Protein AF-A0A2I0IJM8-F1 (afdb_monomer_lite)

Radius of gyration: 55.26 Å; chains: 1; bounding box: 110×63×187 Å

Sequence (352 aa):
MAESFSEFPSQLGPILDPLASAGSDRTRTADSPPVDGELSRPIRLEAASGADKYVISAEEQEQALRQLEEELDDATTSVERLNAALKEKDERKAHVLNELNRLREKIRDAGADSVVEKLMLLLRSVKALERQEFALKSNFDAKHAELEAEICELEAKASNDYDDKSLHDGLDHSIGTASENLHLAKKELAARLRAVLSLKRQLDDVPTPSELTQYKCRLAELNTNIGEKDRQTRKFYSTYNALLEIKELMLKEISLLNSINSQFQDAIASTAGQMKLIDSMEGILKGIKQKLEKMQVGLQADQKICDTLRERYVAAVADQRHSFTMSKALQEQRARNERLRSEVLSQSNDET

InterPro domains:
  IPR019159 CCDC93, coiled-coil domain [PF09762] (59-342)
  IPR039116 Coiled-coil domain-containing protein 93 [PTHR16441] (58-347)

Secondary structure (DSSP, 8-state):
-----------------------------------------------TTSHHHHHHHHHHHHHHHHHHHHHHHHHHHHHHHHHHHHHHHHHHHHHHHHHHHHHHHHHHHTT-HHHHHHHHHHHHHHHHHHHHHHHHHHHHHHHHHHHHHHHHHHHHHHTS---HHHHHHHHHHHHHHHHHHHHHHHHHHHHHHHHHHHHHHHHHTSPPHHHHHHHHHHHHHHHHHHHHHHHHHHHHHHHHHHHHHHHHHHHHHHHHHHHHHHHHHHHHTSHHHHHHHHHHHHHHHHHHHHHHHHHHHHHHHHHHHHHHHHHHHHHHHHHHHHHHHHHHHHHHHHHHHHHHHHHHHHHHHH--

Organism: Punica granatum (NCBI:txid22663)

Structure (mmCIF, N/CA/C/O backbone):
data_AF-A0A2I0IJM8-F1
#
_entry.id   AF-A0A2I0IJM8-F1
#
loop_
_atom_site.group_PDB
_atom_site.id
_atom_site.type_symbol
_atom_site.label_atom_id
_atom_site.label_alt_id
_atom_site.label_comp_id
_atom_site.label_asy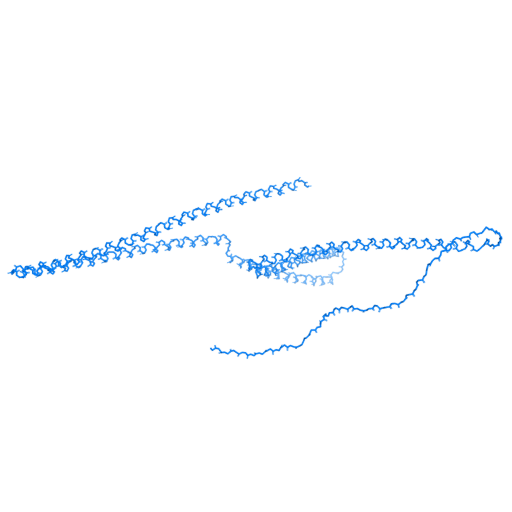m_id
_atom_site.label_entity_id
_atom_site.label_seq_id
_atom_site.pdbx_PDB_ins_code
_atom_site.Cartn_x
_atom_site.Cartn_y
_atom_site.Cartn_z
_atom_site.occupancy
_atom_site.B_iso_or_equiv
_atom_site.auth_seq_id
_atom_site.auth_comp_id
_atom_site.auth_asym_id
_atom_site.auth_atom_id
_atom_site.pdbx_PDB_model_num
ATOM 1 N N . MET A 1 1 ? -33.219 32.144 -15.924 1.00 40.75 1 MET A N 1
ATOM 2 C CA . MET A 1 1 ? -32.210 33.150 -16.312 1.00 40.75 1 MET A CA 1
ATOM 3 C C . MET A 1 1 ? -31.326 32.441 -17.333 1.00 40.75 1 MET A C 1
ATOM 5 O O . MET A 1 1 ? -30.555 31.595 -16.912 1.00 40.75 1 MET A O 1
ATOM 9 N N . ALA A 1 2 ? -31.643 32.420 -18.638 1.00 36.44 2 ALA A N 1
ATOM 10 C CA . ALA A 1 2 ? -31.660 33.547 -19.599 1.00 36.44 2 ALA A CA 1
ATOM 11 C C . ALA A 1 2 ? -30.315 34.293 -19.517 1.00 36.44 2 ALA A C 1
ATOM 13 O O . ALA A 1 2 ? -29.996 34.748 -18.426 1.00 36.44 2 ALA A O 1
ATOM 14 N N . GLU A 1 3 ? -29.437 34.308 -20.527 1.00 37.59 3 GLU A N 1
ATOM 15 C CA . GLU A 1 3 ? -29.586 34.736 -21.940 1.00 37.59 3 GLU A CA 1
ATOM 16 C C . GLU A 1 3 ? -28.712 33.842 -22.882 1.00 37.59 3 GLU A C 1
ATOM 18 O O . GLU A 1 3 ? -27.649 33.409 -22.449 1.00 37.59 3 GLU A O 1
ATOM 23 N N . SER A 1 4 ? -29.089 33.316 -24.067 1.00 39.25 4 SER A N 1
ATOM 24 C CA . SER A 1 4 ? -29.541 33.857 -25.384 1.00 39.25 4 SER A CA 1
ATOM 25 C C . SER A 1 4 ? -28.482 34.700 -26.129 1.00 39.25 4 SER A C 1
ATOM 27 O O . SER A 1 4 ? -28.154 35.780 -25.670 1.00 39.25 4 SER A O 1
ATOM 29 N N . PHE A 1 5 ? -27.792 34.163 -27.154 1.00 38.81 5 PHE A N 1
ATOM 30 C CA . PHE A 1 5 ? -28.130 34.049 -28.603 1.00 38.81 5 PHE A CA 1
ATOM 31 C C . PHE A 1 5 ? -27.550 35.196 -29.464 1.00 38.81 5 PHE A C 1
ATOM 33 O O . PHE A 1 5 ? -28.035 36.313 -29.360 1.00 38.81 5 PHE A O 1
ATOM 40 N N . SER A 1 6 ? -26.605 34.869 -30.359 1.00 34.09 6 SER A N 1
ATOM 41 C CA . SER A 1 6 ? -26.380 35.364 -31.746 1.00 34.09 6 SER A CA 1
ATOM 42 C C . SER A 1 6 ? -24.924 35.009 -32.137 1.00 34.09 6 SER A C 1
ATOM 44 O O . SER A 1 6 ? -24.063 34.951 -31.270 1.00 34.09 6 SER A O 1
ATOM 46 N N . GLU A 1 7 ? -24.521 34.665 -33.359 1.00 34.31 7 GLU A N 1
ATOM 47 C CA . GLU A 1 7 ? -25.120 34.821 -34.678 1.00 34.31 7 GLU A CA 1
ATOM 48 C C . GLU A 1 7 ? -24.420 33.845 -35.652 1.00 34.31 7 GLU A C 1
ATOM 50 O O . GLU A 1 7 ? -23.203 33.655 -35.604 1.00 34.31 7 GLU A O 1
ATOM 55 N N . PHE A 1 8 ? -25.206 33.206 -36.519 1.00 38.69 8 PHE A N 1
ATOM 56 C CA . PHE A 1 8 ? -24.743 32.474 -37.702 1.00 38.69 8 PHE A CA 1
ATOM 57 C C . PHE A 1 8 ? -24.191 33.450 -38.759 1.00 38.69 8 PHE A C 1
ATOM 59 O O . PHE A 1 8 ? -24.564 34.622 -38.775 1.00 38.69 8 PHE A O 1
ATOM 66 N N . PRO A 1 9 ? -23.444 32.934 -39.749 1.00 44.50 9 PRO A N 1
ATOM 67 C CA . PRO A 1 9 ? -24.076 32.914 -41.065 1.00 44.50 9 PRO A CA 1
ATOM 68 C C . PRO A 1 9 ? -23.974 31.550 -41.757 1.00 44.50 9 PRO A C 1
ATOM 70 O O . PRO A 1 9 ? -22.920 30.925 -41.851 1.00 44.50 9 PRO A O 1
ATOM 73 N N . SER A 1 10 ? -25.126 31.115 -42.261 1.00 41.28 10 SER A N 1
ATOM 74 C CA . SER A 1 10 ? -25.291 30.116 -43.316 1.00 41.28 10 SER A CA 1
ATOM 75 C C . SER A 1 10 ? -25.466 30.825 -44.668 1.00 41.28 10 SER A C 1
ATOM 77 O O . SER A 1 10 ? -25.814 32.004 -44.683 1.00 41.28 10 SER A O 1
ATOM 79 N N . GLN A 1 11 ? -25.374 30.044 -45.757 1.00 39.72 11 GLN A N 1
ATOM 80 C CA . GLN A 1 11 ? -25.651 30.350 -47.181 1.00 39.72 11 GLN A CA 1
ATOM 81 C C . GLN A 1 11 ? -24.403 30.741 -47.996 1.00 39.72 11 GLN A C 1
ATOM 83 O O . GLN A 1 11 ? -23.637 31.591 -47.569 1.00 39.72 11 GLN A O 1
ATOM 88 N N . LEU A 1 12 ? -24.090 30.177 -49.168 1.00 37.47 12 LEU A N 1
ATOM 89 C CA . LEU A 1 12 ? -24.774 29.306 -50.144 1.00 37.47 12 LEU A CA 1
ATOM 90 C C . LEU A 1 12 ? -23.802 28.159 -50.515 1.00 37.47 12 LEU A C 1
ATOM 92 O O . LEU A 1 12 ? -22.599 28.364 -50.456 1.00 37.47 12 LEU A O 1
ATOM 96 N N . GLY A 1 13 ? -24.156 26.936 -50.901 1.00 38.78 13 GLY A N 1
ATOM 97 C CA . GLY A 1 13 ? -25.280 26.409 -51.672 1.00 38.78 13 GLY A CA 1
ATOM 98 C C . GLY A 1 13 ? -24.698 25.366 -52.664 1.00 38.78 13 GLY A C 1
ATOM 99 O O . GLY A 1 13 ? -23.512 25.448 -52.980 1.00 38.78 13 GLY A O 1
ATOM 100 N N . PRO A 1 14 ? -25.464 24.355 -53.101 1.00 53.41 14 PRO A N 1
ATOM 101 C CA . PRO A 1 14 ? -24.952 23.063 -53.568 1.00 53.41 14 PRO A CA 1
ATOM 102 C C . PRO A 1 14 ? -24.892 22.954 -55.100 1.00 53.41 14 PRO A C 1
ATOM 104 O O . PRO A 1 14 ? -25.611 23.668 -55.796 1.00 53.41 14 PRO A O 1
ATOM 107 N N . ILE A 1 15 ? -24.116 22.004 -55.633 1.00 35.22 15 ILE A N 1
ATOM 108 C CA . ILE A 1 15 ? -24.324 21.520 -57.006 1.00 35.22 15 ILE A CA 1
ATOM 109 C C . ILE A 1 15 ? -24.811 20.075 -56.926 1.00 35.22 15 ILE A C 1
ATOM 111 O O . ILE A 1 15 ? -24.101 19.170 -56.496 1.00 35.22 15 ILE A O 1
ATOM 115 N N . LEU A 1 16 ? -26.090 19.955 -57.267 1.00 34.62 16 LEU A N 1
ATOM 116 C CA . LEU A 1 16 ? -26.909 18.765 -57.419 1.00 34.62 16 LEU A CA 1
ATOM 117 C C . LEU A 1 16 ? -26.411 17.855 -58.559 1.00 34.62 16 LEU A C 1
ATOM 119 O O . LEU A 1 16 ? -26.182 18.336 -59.666 1.00 34.62 16 LEU A O 1
ATOM 123 N N . ASP A 1 17 ? -26.413 16.544 -58.313 1.00 43.91 17 ASP A N 1
ATOM 124 C CA . ASP A 1 17 ? -26.949 15.542 -59.256 1.00 43.91 17 ASP A CA 1
ATOM 125 C C . ASP A 1 17 ? -28.468 15.789 -59.416 1.00 43.91 17 ASP A C 1
ATOM 127 O O . ASP A 1 17 ? -29.087 16.153 -58.404 1.00 43.91 17 ASP A O 1
ATOM 131 N N . PRO A 1 18 ? -29.135 15.569 -60.582 1.00 51.72 18 PRO A N 1
ATOM 132 C CA . PRO A 1 18 ? -29.484 14.186 -60.967 1.00 51.72 18 PRO A CA 1
ATOM 133 C C . PRO A 1 18 ? -29.860 13.883 -62.453 1.00 51.72 18 PRO A C 1
ATOM 135 O O . PRO A 1 18 ? -30.275 14.749 -63.210 1.00 51.72 18 PRO A O 1
ATOM 138 N N . LEU A 1 19 ? -29.808 12.580 -62.784 1.00 37.00 19 LEU A N 1
ATOM 139 C CA . LEU A 1 19 ? -30.733 11.742 -63.595 1.00 37.00 19 LEU A CA 1
ATOM 140 C C . LEU A 1 19 ? -31.289 12.154 -64.987 1.00 37.00 19 LEU A C 1
ATOM 142 O O . LEU A 1 19 ? -31.743 13.264 -65.221 1.00 37.00 19 LEU A O 1
ATOM 146 N N . ALA A 1 20 ? -31.498 11.081 -65.775 1.00 30.59 20 ALA A N 1
ATOM 147 C CA . ALA A 1 20 ? -32.457 10.873 -66.882 1.00 30.59 20 ALA A CA 1
ATOM 148 C C . ALA A 1 20 ? -32.017 11.360 -68.282 1.00 30.59 20 ALA A C 1
ATOM 150 O O . ALA A 1 20 ? -31.694 12.518 -68.487 1.00 30.59 20 ALA A O 1
ATOM 151 N N . SER A 1 21 ? -31.825 10.471 -69.267 1.00 41.16 21 SER A N 1
ATOM 152 C CA . SER A 1 21 ? -32.821 9.669 -70.016 1.00 41.16 21 SER A CA 1
ATOM 153 C C . SER A 1 21 ? -33.730 10.502 -70.929 1.00 41.16 21 SER A C 1
ATOM 155 O O . SER A 1 21 ? -34.605 11.203 -70.433 1.00 41.16 21 SER A O 1
ATOM 157 N N . ALA A 1 22 ? -33.515 10.362 -72.247 1.00 34.94 22 ALA A N 1
ATOM 158 C CA . ALA A 1 22 ? -34.410 10.562 -73.410 1.00 34.94 22 ALA A CA 1
ATOM 159 C C . ALA A 1 22 ? -33.524 10.963 -74.610 1.00 34.94 22 ALA A C 1
ATOM 161 O O . ALA A 1 22 ? -32.605 11.750 -74.438 1.00 34.94 22 ALA A O 1
ATOM 162 N N . GLY A 1 23 ? -33.672 10.513 -75.854 1.00 32.97 23 GLY A N 1
ATOM 163 C CA . GLY A 1 23 ? -34.622 9.666 -76.574 1.00 32.97 23 GLY A CA 1
ATOM 164 C C . GLY A 1 23 ? -34.067 9.546 -78.013 1.00 32.97 23 GLY A C 1
ATOM 165 O O . GLY A 1 23 ? -33.344 10.427 -78.466 1.00 32.97 23 GLY A O 1
ATOM 166 N N . SER A 1 24 ? -34.147 8.374 -78.647 1.00 36.03 24 SER A N 1
ATOM 167 C CA . SER A 1 24 ? -35.068 8.080 -79.766 1.00 36.03 24 SER A CA 1
ATOM 168 C C . SER A 1 24 ? -35.050 9.111 -80.907 1.00 36.03 24 SER A C 1
ATOM 170 O O . SER A 1 24 ? -35.507 10.228 -80.711 1.00 36.03 24 SER A O 1
ATOM 172 N N . ASP A 1 25 ? -34.642 8.732 -82.125 1.00 31.03 25 ASP A N 1
ATOM 173 C CA . ASP A 1 25 ? -35.579 8.220 -83.144 1.00 31.03 25 ASP A CA 1
ATOM 174 C C . ASP A 1 25 ? -34.909 7.959 -84.516 1.00 31.03 25 ASP A C 1
ATOM 176 O O . ASP A 1 25 ? -34.268 8.831 -85.086 1.00 31.03 25 ASP A O 1
ATOM 180 N N . ARG A 1 26 ? -35.173 6.746 -85.036 1.00 37.91 26 ARG A N 1
ATOM 181 C CA . ARG A 1 26 ? -35.630 6.380 -86.402 1.00 37.91 26 ARG A CA 1
ATOM 182 C C . ARG A 1 26 ? -34.814 6.859 -87.622 1.00 37.91 26 ARG A C 1
ATOM 184 O O . ARG A 1 26 ? -34.626 8.037 -87.865 1.00 37.91 26 ARG A O 1
ATOM 191 N N . THR A 1 27 ? -34.476 5.982 -88.568 1.00 34.16 27 THR A N 1
ATOM 192 C CA . THR A 1 27 ? -35.412 5.314 -89.507 1.00 34.16 27 THR A CA 1
ATOM 193 C C . THR A 1 27 ? -34.648 4.213 -90.286 1.00 34.16 27 THR A C 1
ATOM 195 O O . THR A 1 27 ? -33.498 4.420 -90.642 1.00 34.16 27 THR A O 1
ATOM 198 N N . ARG A 1 28 ? -35.140 2.961 -90.368 1.00 33.75 28 ARG A N 1
ATOM 199 C CA . ARG A 1 28 ? -36.061 2.381 -91.390 1.00 33.75 28 ARG A CA 1
ATOM 200 C C . ARG A 1 28 ? -35.350 2.147 -92.744 1.00 33.75 28 ARG A C 1
ATOM 202 O O . ARG A 1 28 ? -35.023 3.104 -93.424 1.00 33.75 28 ARG A O 1
ATOM 209 N N . THR A 1 29 ? -35.055 0.919 -93.179 1.00 31.61 29 THR A N 1
ATOM 210 C CA . THR A 1 29 ? -35.924 -0.032 -93.929 1.00 31.61 29 THR A CA 1
ATOM 211 C C . THR A 1 29 ? -35.036 -1.260 -94.259 1.00 31.61 29 THR A C 1
ATOM 213 O O . THR A 1 29 ? -33.872 -1.072 -94.583 1.00 31.61 29 THR A O 1
ATOM 216 N N . ALA A 1 30 ? -35.366 -2.507 -93.903 1.00 35.31 30 ALA A N 1
ATOM 217 C CA . ALA A 1 30 ? -36.280 -3.451 -94.566 1.00 35.31 30 ALA A CA 1
ATOM 218 C C . ALA A 1 30 ? -35.978 -3.680 -96.061 1.00 35.31 30 ALA A C 1
ATOM 220 O O . ALA A 1 30 ? -36.364 -2.843 -96.865 1.00 35.31 30 ALA A O 1
ATOM 221 N N . ASP A 1 31 ? -35.359 -4.817 -96.414 1.00 29.00 31 ASP A N 1
ATOM 222 C CA . ASP A 1 31 ? -36.034 -5.832 -97.241 1.00 29.00 31 ASP A CA 1
ATOM 223 C C . ASP A 1 31 ? -35.293 -7.188 -97.269 1.00 29.00 31 ASP A C 1
ATOM 225 O O . ASP A 1 31 ? -34.079 -7.284 -97.106 1.00 29.00 31 ASP A O 1
ATOM 229 N N . SER A 1 32 ? -36.060 -8.255 -97.453 1.00 35.84 32 SER A N 1
ATOM 230 C CA . SER A 1 32 ? -35.672 -9.653 -97.725 1.00 35.84 32 SER A CA 1
ATOM 231 C C . SER A 1 32 ? -36.747 -10.217 -98.671 1.00 35.84 32 SER A C 1
ATOM 233 O O . SER A 1 32 ? -37.846 -9.667 -98.668 1.00 35.84 32 SER A O 1
ATOM 235 N N . PRO A 1 33 ? -36.642 -11.430 -99.251 1.00 59.16 33 PRO A N 1
ATOM 236 C CA . PRO A 1 33 ? -35.610 -12.145 -100.028 1.00 59.16 33 PRO A CA 1
ATOM 237 C C . PRO A 1 33 ? -36.264 -12.503 -101.418 1.00 59.16 33 PRO A C 1
ATOM 239 O O . PRO A 1 33 ? -36.960 -11.620 -101.914 1.00 59.16 33 PRO A O 1
ATOM 242 N N . PRO A 1 34 ? -36.262 -13.710 -102.059 1.00 57.97 34 PRO A N 1
ATOM 243 C CA . PRO A 1 34 ? -35.372 -14.893 -102.132 1.00 57.97 34 PRO A CA 1
ATOM 244 C C . PRO A 1 34 ? -35.171 -15.449 -103.599 1.00 57.97 34 PRO A C 1
ATOM 246 O O . PRO A 1 34 ? -35.660 -14.876 -104.566 1.00 57.97 34 PRO A O 1
ATOM 249 N N . VAL A 1 35 ? -34.563 -16.649 -103.706 1.00 35.03 35 VAL A N 1
ATOM 250 C CA . VAL A 1 35 ? -34.755 -17.741 -104.716 1.00 35.03 35 VAL A CA 1
ATOM 251 C C . VAL A 1 35 ? -33.842 -17.845 -105.960 1.00 35.03 35 VAL A C 1
ATOM 253 O O . VAL A 1 35 ? -33.840 -16.999 -106.844 1.00 35.03 35 VAL A O 1
ATOM 256 N N . ASP A 1 36 ? -33.136 -18.988 -105.977 1.00 32.91 36 ASP A N 1
ATOM 257 C CA . ASP A 1 36 ? -32.703 -19.922 -107.038 1.00 32.91 36 ASP A CA 1
ATOM 258 C C . ASP A 1 36 ? -32.825 -19.579 -108.534 1.00 32.91 36 ASP A C 1
ATOM 260 O O . ASP A 1 36 ? -33.844 -19.093 -109.017 1.00 32.91 36 ASP A O 1
ATOM 264 N N . GLY A 1 37 ? -31.842 -20.075 -109.300 1.00 33.28 37 GLY A N 1
ATOM 265 C CA . GLY A 1 37 ? -32.044 -20.448 -110.703 1.00 33.28 37 GLY A CA 1
ATOM 266 C C . GLY A 1 37 ? -30.801 -20.339 -111.584 1.00 33.28 37 GLY A C 1
ATOM 267 O O . GLY A 1 37 ? -30.484 -19.264 -112.068 1.00 33.28 37 GLY A O 1
ATOM 268 N N . GLU A 1 38 ? -30.127 -21.476 -111.768 1.00 34.19 38 GLU A N 1
ATOM 269 C CA . GLU A 1 38 ? -29.368 -21.938 -112.946 1.00 34.19 38 GLU A CA 1
ATOM 270 C C . GLU A 1 38 ? -28.945 -20.932 -114.043 1.00 34.19 38 GLU A C 1
ATOM 272 O O . GLU A 1 38 ? -29.771 -20.260 -114.649 1.00 34.19 38 GLU A O 1
ATOM 277 N N . LEU A 1 39 ? -27.672 -20.998 -114.465 1.00 35.25 39 LEU A N 1
ATOM 278 C CA . LEU A 1 39 ? -27.295 -21.483 -115.807 1.00 35.25 39 LEU A CA 1
ATOM 279 C C . LEU A 1 39 ? -25.766 -21.551 -115.985 1.00 35.25 39 LEU A C 1
ATOM 281 O O . LEU A 1 39 ? -24.991 -20.714 -115.532 1.00 35.25 39 LEU A O 1
ATOM 285 N N . SER A 1 40 ? -25.349 -22.613 -116.665 1.00 35.56 40 SER A N 1
ATOM 286 C CA . SER A 1 40 ? -23.976 -22.977 -117.007 1.00 35.56 40 SER A CA 1
ATOM 287 C C . SER A 1 40 ? -23.365 -22.134 -118.142 1.00 35.56 40 SER A C 1
ATOM 289 O O . SER A 1 40 ? -23.979 -22.033 -119.198 1.00 35.56 40 SER A O 1
ATOM 291 N N . ARG A 1 41 ? -22.065 -21.799 -117.968 1.00 31.12 41 ARG A N 1
ATOM 292 C CA . ARG A 1 41 ? -20.941 -21.836 -118.958 1.00 31.12 41 ARG A CA 1
ATOM 293 C C . ARG A 1 41 ? -20.901 -20.769 -120.091 1.00 31.12 41 ARG A C 1
ATOM 295 O O . ARG A 1 41 ? -21.950 -20.283 -120.483 1.00 31.12 41 ARG A O 1
ATOM 302 N N . PRO A 1 42 ? -19.756 -20.552 -120.798 1.00 48.91 42 PRO A N 1
ATOM 303 C CA . PRO A 1 42 ? -18.319 -20.668 -120.430 1.00 48.91 42 PRO A CA 1
ATOM 304 C C . PRO A 1 42 ? -17.357 -19.597 -121.072 1.00 48.91 42 PRO A C 1
ATOM 306 O O . PRO A 1 42 ? -17.742 -18.939 -122.025 1.00 48.91 42 PRO A O 1
ATOM 309 N N . ILE A 1 43 ? -16.067 -19.560 -120.644 1.00 38.44 43 ILE A N 1
ATOM 310 C CA . ILE A 1 43 ? -14.815 -19.259 -121.431 1.00 38.44 43 ILE A CA 1
ATOM 311 C C . ILE A 1 43 ? -14.671 -17.811 -122.031 1.00 38.44 43 ILE A C 1
ATOM 313 O O . ILE A 1 43 ? -15.562 -17.344 -122.715 1.00 38.44 43 ILE A O 1
ATOM 317 N N . ARG A 1 44 ? -13.589 -17.005 -121.897 1.00 33.47 44 ARG A N 1
ATOM 318 C CA . ARG A 1 44 ? -12.156 -17.215 -122.234 1.00 33.47 44 ARG A CA 1
ATOM 319 C C . ARG A 1 44 ? -11.282 -15.970 -121.900 1.00 33.47 44 ARG A C 1
ATOM 321 O O . ARG A 1 44 ? -11.726 -14.861 -122.157 1.00 33.47 44 ARG A O 1
ATOM 328 N N . LEU A 1 45 ? -10.008 -16.235 -121.572 1.00 43.38 45 LEU A N 1
ATOM 329 C CA . LEU A 1 45 ? -8.762 -15.524 -121.949 1.00 43.38 45 LEU A CA 1
ATOM 330 C C . LEU A 1 45 ? -8.413 -14.108 -121.429 1.00 43.38 45 LEU A C 1
ATOM 332 O O . LEU A 1 45 ? -9.218 -13.191 -121.471 1.00 43.38 45 LEU A O 1
ATOM 336 N N . GLU A 1 46 ? -7.106 -13.981 -121.141 1.00 39.28 46 GLU A N 1
ATOM 337 C CA . GLU A 1 46 ? -6.266 -12.775 -120.986 1.00 39.28 46 GLU A CA 1
ATOM 338 C C . GLU A 1 46 ? -6.219 -12.114 -119.593 1.00 39.28 46 GLU A C 1
ATOM 340 O O . GLU A 1 46 ? -7.039 -11.258 -119.285 1.00 39.28 46 GLU A O 1
ATOM 345 N N . ALA A 1 47 ? -5.216 -12.492 -118.773 1.00 38.19 47 ALA A N 1
ATOM 346 C CA . ALA A 1 47 ? -4.336 -11.580 -118.000 1.00 38.19 47 ALA A CA 1
ATOM 347 C C . ALA A 1 47 ? -3.564 -12.302 -116.864 1.00 38.19 47 ALA A C 1
ATOM 349 O O . ALA A 1 47 ? -3.761 -12.039 -115.679 1.00 38.19 47 ALA A O 1
ATOM 350 N N . ALA A 1 48 ? -2.632 -13.194 -117.206 1.00 45.00 48 ALA A N 1
ATOM 351 C CA . ALA A 1 48 ? -1.638 -13.717 -116.261 1.00 45.00 48 ALA A CA 1
ATOM 352 C C . ALA A 1 48 ? -0.384 -12.817 -116.288 1.00 45.00 48 ALA A C 1
ATOM 354 O O . ALA A 1 48 ? 0.553 -13.099 -117.024 1.00 45.00 48 ALA A O 1
ATOM 355 N N . SER A 1 49 ? -0.404 -11.680 -115.578 1.00 49.81 49 SER A N 1
ATOM 356 C CA . SER A 1 49 ? 0.798 -10.844 -115.319 1.00 49.81 49 SER A CA 1
ATOM 357 C C . SER A 1 49 ? 0.581 -9.724 -114.281 1.00 49.81 49 SER A C 1
ATOM 359 O O . SER A 1 49 ? 1.552 -9.104 -113.851 1.00 49.81 49 SER A O 1
ATOM 361 N N . GLY A 1 50 ? -0.662 -9.427 -113.880 1.00 47.97 50 GLY A N 1
ATOM 362 C CA . GLY A 1 50 ? -0.960 -8.434 -112.837 1.00 47.97 50 GLY A CA 1
ATOM 363 C C . GLY A 1 50 ? -1.111 -9.022 -111.430 1.00 47.97 50 GLY A C 1
ATOM 364 O O . GLY A 1 50 ? -0.833 -8.329 -110.463 1.00 47.97 50 GLY A O 1
ATOM 365 N N . ALA A 1 51 ? -1.508 -10.292 -111.303 1.00 48.41 51 ALA A N 1
ATOM 366 C CA . ALA A 1 51 ? -1.842 -10.911 -110.018 1.00 48.41 51 ALA A CA 1
ATOM 367 C C . ALA A 1 51 ? -0.624 -11.104 -109.092 1.00 48.41 51 ALA A C 1
ATOM 369 O O . ALA A 1 51 ? -0.725 -10.811 -107.906 1.00 48.41 51 ALA A O 1
ATOM 370 N N . ASP A 1 52 ? 0.546 -11.473 -109.623 1.00 49.09 52 ASP A N 1
ATOM 371 C CA . ASP A 1 52 ? 1.726 -11.788 -108.796 1.00 49.09 52 ASP A CA 1
ATOM 372 C C . ASP A 1 52 ? 2.311 -10.572 -108.051 1.00 49.09 52 ASP A C 1
ATOM 374 O O . ASP A 1 52 ? 2.838 -10.717 -106.953 1.00 49.09 52 ASP A O 1
ATOM 378 N N . LYS A 1 53 ? 2.176 -9.346 -108.581 1.00 53.62 53 LYS A N 1
ATOM 379 C CA . LYS A 1 53 ? 2.641 -8.124 -107.886 1.00 53.62 53 LYS A CA 1
ATOM 380 C C . LYS A 1 53 ? 1.737 -7.710 -106.722 1.00 53.62 53 LYS A C 1
ATOM 382 O O . LYS A 1 53 ? 2.235 -7.190 -105.728 1.00 53.62 53 LYS A O 1
ATOM 387 N N . TYR A 1 54 ? 0.427 -7.920 -106.848 1.00 54.78 54 TYR A N 1
ATOM 388 C CA . TYR A 1 54 ? -0.524 -7.632 -105.771 1.00 54.78 54 TYR A CA 1
ATOM 389 C C . TYR A 1 54 ? -0.511 -8.722 -104.695 1.00 54.78 54 TYR A C 1
ATOM 391 O O . TYR A 1 54 ? -0.740 -8.405 -103.536 1.00 54.78 54 TYR A O 1
ATOM 399 N N . VAL A 1 55 ? -0.190 -9.970 -105.055 1.00 57.38 55 VAL A N 1
ATOM 400 C CA . VAL A 1 55 ? -0.047 -11.077 -104.097 1.00 57.38 55 VAL A CA 1
ATOM 401 C C . VAL A 1 55 ? 1.205 -10.904 -103.232 1.00 57.38 55 VAL A C 1
ATOM 403 O O . VAL A 1 55 ? 1.082 -10.956 -102.017 1.00 57.38 55 VAL A O 1
ATOM 406 N N . ILE A 1 56 ? 2.369 -10.572 -103.808 1.00 61.81 56 ILE A N 1
ATOM 407 C CA . ILE A 1 56 ? 3.599 -10.340 -103.020 1.00 61.81 56 ILE A CA 1
ATOM 408 C C . ILE A 1 56 ? 3.447 -9.122 -102.088 1.00 61.81 56 ILE A C 1
ATOM 410 O O . ILE A 1 56 ? 3.806 -9.187 -100.918 1.00 61.81 56 ILE A O 1
ATOM 414 N N . SER A 1 57 ? 2.839 -8.028 -102.566 1.00 63.69 57 SER A N 1
ATOM 415 C CA . SER A 1 57 ? 2.558 -6.854 -101.724 1.00 63.69 57 SER A CA 1
ATOM 416 C C . SER A 1 57 ? 1.531 -7.137 -100.621 1.00 63.69 57 SER A C 1
ATOM 418 O O . SER A 1 57 ? 1.569 -6.472 -99.588 1.00 63.69 57 SER A O 1
ATOM 420 N N . ALA A 1 58 ? 0.602 -8.072 -100.836 1.00 64.44 58 ALA A N 1
ATOM 421 C CA . ALA A 1 58 ? -0.365 -8.489 -99.826 1.00 64.44 58 ALA A CA 1
ATOM 422 C C . ALA A 1 58 ? 0.268 -9.440 -98.798 1.00 64.44 58 ALA A C 1
ATOM 424 O O . ALA A 1 58 ? 0.005 -9.293 -97.611 1.00 64.44 58 ALA A O 1
ATOM 425 N N . GLU A 1 59 ? 1.147 -10.351 -99.225 1.00 70.12 59 GLU A N 1
ATOM 426 C CA . GLU A 1 59 ? 1.895 -11.255 -98.341 1.00 70.12 59 GLU A CA 1
ATOM 427 C C . GLU A 1 59 ? 2.885 -10.496 -97.443 1.00 70.12 59 GLU A C 1
ATOM 429 O O . GLU A 1 59 ? 2.986 -10.791 -96.253 1.00 70.12 59 GLU A O 1
ATOM 434 N N . GLU A 1 60 ? 3.574 -9.476 -97.969 1.00 73.75 60 GLU A N 1
ATOM 435 C CA . GLU A 1 60 ? 4.435 -8.588 -97.171 1.00 73.75 60 GLU A CA 1
ATOM 436 C C . GLU A 1 60 ? 3.627 -7.782 -96.142 1.00 73.75 60 GLU A C 1
ATOM 438 O O . GLU A 1 60 ? 4.046 -7.638 -94.991 1.00 73.75 60 GLU A O 1
ATOM 443 N N . GLN A 1 61 ? 2.441 -7.290 -96.521 1.00 71.44 61 GLN A N 1
ATOM 444 C CA . GLN A 1 61 ? 1.528 -6.623 -95.589 1.00 71.44 61 GLN A CA 1
ATOM 445 C C . GLN A 1 61 ? 0.972 -7.585 -94.536 1.00 71.44 61 GLN A C 1
ATOM 447 O O . GLN A 1 61 ? 0.828 -7.193 -93.383 1.00 71.44 61 GLN A O 1
ATOM 452 N N . GLU A 1 62 ? 0.702 -8.839 -94.895 1.00 74.38 62 GLU A N 1
ATOM 453 C CA . GLU A 1 62 ? 0.238 -9.865 -93.961 1.00 74.38 62 GLU A CA 1
ATOM 454 C C . GLU A 1 62 ? 1.339 -10.265 -92.968 1.00 74.38 62 GLU A C 1
ATOM 456 O O . GLU A 1 62 ? 1.065 -10.437 -91.784 1.00 74.38 62 GLU A O 1
ATOM 461 N N . GLN A 1 63 ? 2.601 -10.345 -93.402 1.00 79.12 63 GLN A N 1
ATOM 462 C CA . GLN A 1 63 ? 3.735 -10.572 -92.498 1.00 79.12 63 GLN A CA 1
ATOM 463 C C . GLN A 1 63 ? 3.984 -9.384 -91.564 1.00 79.12 63 GLN A C 1
ATOM 465 O O . GLN A 1 63 ? 4.228 -9.594 -90.377 1.00 79.12 63 GLN A O 1
ATOM 470 N N . ALA A 1 64 ? 3.881 -8.148 -92.063 1.00 80.31 64 ALA A N 1
ATOM 471 C CA . ALA A 1 64 ? 3.988 -6.951 -91.231 1.00 80.31 64 ALA A CA 1
ATOM 472 C C . ALA A 1 64 ? 2.829 -6.841 -90.225 1.00 80.31 64 ALA A C 1
ATOM 474 O O . ALA A 1 64 ? 3.050 -6.457 -89.080 1.00 80.31 64 ALA A O 1
ATOM 475 N N . LEU A 1 65 ? 1.609 -7.223 -90.623 1.00 77.44 65 LEU A N 1
ATOM 476 C CA . LEU A 1 65 ? 0.461 -7.315 -89.718 1.00 77.44 65 LEU A CA 1
ATOM 477 C C . LEU A 1 65 ? 0.680 -8.379 -88.641 1.00 77.44 65 LEU A C 1
ATOM 479 O O . LEU A 1 65 ? 0.447 -8.084 -87.478 1.00 77.44 65 LEU A O 1
ATOM 483 N N . ARG A 1 66 ? 1.207 -9.559 -88.991 1.00 81.19 66 ARG A N 1
ATOM 484 C CA . ARG A 1 66 ? 1.528 -10.612 -88.012 1.00 81.19 66 ARG A CA 1
ATOM 485 C C . ARG A 1 66 ? 2.608 -10.188 -87.016 1.00 81.19 66 ARG A C 1
ATOM 487 O O . ARG A 1 66 ? 2.478 -10.481 -85.836 1.00 81.19 66 ARG A O 1
ATOM 494 N N . GLN A 1 67 ? 3.647 -9.484 -87.469 1.00 81.88 67 GLN A N 1
ATOM 495 C CA . GLN A 1 67 ? 4.679 -8.933 -86.578 1.00 81.88 67 GLN A CA 1
ATOM 496 C C . GLN A 1 67 ? 4.104 -7.865 -85.643 1.00 81.88 67 GLN A C 1
ATOM 498 O O . GLN A 1 67 ? 4.415 -7.850 -84.457 1.00 81.88 67 GLN A O 1
ATOM 503 N N . LEU A 1 68 ? 3.233 -6.995 -86.159 1.00 82.19 68 LEU A N 1
ATOM 504 C CA . LEU A 1 68 ? 2.583 -5.967 -85.351 1.00 82.19 68 LEU A CA 1
ATOM 505 C C . LEU A 1 68 ? 1.572 -6.565 -84.358 1.00 82.19 68 LEU A C 1
ATOM 507 O O . LEU A 1 68 ? 1.430 -6.049 -83.255 1.00 82.19 68 LEU A O 1
ATOM 511 N N . GLU A 1 69 ? 0.883 -7.647 -84.730 1.00 82.56 69 GLU A N 1
ATOM 512 C CA . GLU A 1 69 ? 0.012 -8.425 -83.840 1.00 82.56 69 GLU A CA 1
ATOM 513 C C . GLU A 1 69 ? 0.816 -9.110 -82.727 1.00 82.56 69 GLU A C 1
ATOM 515 O O . GLU A 1 69 ? 0.403 -9.056 -81.573 1.00 82.56 69 GLU A O 1
ATOM 520 N N . GLU A 1 70 ? 1.985 -9.676 -83.037 1.00 87.12 70 GLU A N 1
ATOM 521 C CA . GLU A 1 70 ? 2.886 -10.284 -82.048 1.00 87.12 70 GLU A CA 1
ATOM 522 C C . GLU A 1 70 ? 3.458 -9.236 -81.076 1.00 87.12 70 GLU A C 1
ATOM 524 O O . GLU A 1 70 ? 3.411 -9.426 -79.862 1.00 87.12 70 GLU A O 1
ATOM 529 N N . GLU A 1 71 ? 3.902 -8.076 -81.575 1.00 87.44 71 GLU A N 1
ATOM 530 C CA . GLU A 1 71 ? 4.330 -6.952 -80.729 1.00 87.44 71 GLU A CA 1
ATOM 531 C C . GLU A 1 71 ? 3.183 -6.393 -79.870 1.00 87.44 71 GLU A C 1
ATOM 533 O O . GLU A 1 71 ? 3.402 -5.976 -78.727 1.00 87.44 71 GLU A O 1
ATOM 538 N N . LEU A 1 72 ? 1.952 -6.382 -80.398 1.00 85.94 72 LEU A N 1
ATOM 539 C CA . LEU A 1 72 ? 0.765 -5.960 -79.660 1.00 85.94 72 LEU A CA 1
ATOM 540 C C . LEU A 1 72 ? 0.414 -6.961 -78.555 1.00 85.94 72 LEU A C 1
ATOM 542 O O . LEU A 1 72 ? 0.104 -6.530 -77.444 1.00 85.94 72 LEU A O 1
ATOM 546 N N . ASP A 1 73 ? 0.502 -8.265 -78.814 1.00 88.50 73 ASP A N 1
ATOM 547 C CA . ASP A 1 73 ? 0.300 -9.312 -77.807 1.00 88.50 73 ASP A CA 1
ATOM 548 C C . ASP A 1 73 ? 1.394 -9.266 -76.725 1.00 88.50 73 ASP A C 1
ATOM 550 O O . ASP A 1 73 ? 1.092 -9.297 -75.528 1.00 88.50 73 ASP A O 1
ATOM 554 N N . ASP A 1 74 ? 2.660 -9.071 -77.098 1.00 88.38 74 ASP A N 1
ATOM 555 C CA . ASP A 1 74 ? 3.769 -8.908 -76.151 1.00 88.38 74 ASP A CA 1
ATOM 556 C C . ASP A 1 74 ? 3.619 -7.645 -75.286 1.00 88.38 74 ASP A C 1
ATOM 558 O O . ASP A 1 74 ? 3.823 -7.669 -74.063 1.00 88.38 74 ASP A O 1
ATOM 562 N N . ALA A 1 75 ? 3.208 -6.526 -75.887 1.00 87.38 75 ALA A N 1
ATOM 563 C CA . ALA A 1 75 ? 2.901 -5.305 -75.152 1.00 87.38 75 ALA A CA 1
ATOM 564 C C . ALA A 1 75 ? 1.695 -5.504 -74.220 1.00 87.38 75 ALA A C 1
ATOM 566 O O . ALA A 1 75 ? 1.736 -5.069 -73.064 1.00 87.38 75 ALA A O 1
ATOM 567 N N . THR A 1 76 ? 0.656 -6.208 -74.680 1.00 91.50 76 THR A N 1
ATOM 568 C CA . THR A 1 76 ? -0.555 -6.506 -73.902 1.00 91.50 76 THR A CA 1
ATOM 569 C C . THR A 1 76 ? -0.222 -7.379 -72.692 1.00 91.50 76 THR A C 1
ATOM 571 O O . THR A 1 76 ? -0.548 -7.005 -71.564 1.00 91.50 76 THR A O 1
ATOM 574 N N . THR A 1 77 ? 0.543 -8.460 -72.865 1.00 90.06 77 THR A N 1
ATOM 575 C CA . THR A 1 77 ? 0.982 -9.321 -71.750 1.00 90.06 77 THR A CA 1
ATOM 576 C C . THR A 1 77 ? 1.920 -8.594 -70.776 1.00 90.06 77 THR A C 1
ATOM 578 O O . THR A 1 77 ? 1.901 -8.844 -69.564 1.00 90.06 77 THR A O 1
ATOM 581 N N . SER A 1 78 ? 2.743 -7.658 -71.262 1.00 91.19 78 SER A N 1
ATOM 582 C CA . SER A 1 78 ? 3.594 -6.815 -70.413 1.00 91.19 78 SER A CA 1
ATOM 583 C C . SER A 1 78 ? 2.785 -5.835 -69.563 1.00 91.19 78 SER A C 1
ATOM 585 O O . SER A 1 78 ? 3.035 -5.704 -68.358 1.00 91.19 78 SER A O 1
ATOM 587 N N . VAL A 1 79 ? 1.770 -5.202 -70.154 1.00 90.31 79 VAL A N 1
ATOM 588 C CA . VAL A 1 79 ? 0.826 -4.326 -69.450 1.00 90.31 79 VAL A CA 1
ATOM 589 C C . VAL A 1 79 ? 0.019 -5.116 -68.418 1.00 90.31 79 VAL A C 1
ATOM 591 O O . VAL A 1 79 ? -0.125 -4.662 -67.282 1.00 90.31 79 VAL A O 1
ATOM 594 N N . GLU A 1 80 ? -0.439 -6.322 -68.750 1.00 92.62 80 GLU A N 1
ATOM 595 C CA . GLU A 1 80 ? -1.133 -7.209 -67.810 1.00 92.62 80 GLU A CA 1
ATOM 596 C C . GLU A 1 80 ? -0.256 -7.593 -66.609 1.00 92.62 80 GLU A C 1
ATOM 598 O O . GLU A 1 80 ? -0.709 -7.495 -65.465 1.00 92.62 80 GLU A O 1
ATOM 603 N N . ARG A 1 81 ? 1.023 -7.941 -66.827 1.00 91.56 81 ARG A N 1
ATOM 604 C CA . ARG A 1 81 ? 1.980 -8.211 -65.735 1.00 91.56 81 ARG A CA 1
ATOM 605 C C . ARG A 1 81 ? 2.196 -7.004 -64.829 1.00 91.56 81 ARG A C 1
ATOM 607 O O . ARG A 1 81 ? 2.224 -7.157 -63.606 1.00 91.56 81 ARG A O 1
ATOM 614 N N . LEU A 1 82 ? 2.367 -5.813 -65.403 1.00 91.94 82 LEU A N 1
ATOM 615 C CA . LEU A 1 82 ? 2.550 -4.586 -64.625 1.00 91.94 82 LEU A CA 1
ATOM 616 C C . LEU A 1 82 ? 1.289 -4.231 -63.831 1.00 91.94 82 LEU A C 1
ATOM 618 O O . LEU A 1 82 ? 1.397 -3.874 -62.658 1.00 91.94 82 LEU A O 1
ATOM 622 N N . ASN A 1 83 ? 0.104 -4.403 -64.420 1.00 91.44 83 ASN A N 1
ATOM 623 C CA . ASN A 1 83 ? -1.172 -4.205 -63.732 1.00 91.44 83 ASN A CA 1
ATOM 624 C C . ASN A 1 83 ? -1.370 -5.210 -62.589 1.00 91.44 83 ASN A C 1
ATOM 626 O O . ASN A 1 83 ? -1.818 -4.824 -61.509 1.00 91.44 83 ASN A O 1
ATOM 630 N N . ALA A 1 84 ? -0.986 -6.475 -62.779 1.00 92.56 84 ALA A N 1
ATOM 631 C CA . ALA A 1 84 ? -1.016 -7.481 -61.719 1.00 92.56 84 ALA A CA 1
ATOM 632 C C . ALA A 1 84 ? -0.059 -7.129 -60.564 1.00 92.56 84 ALA A C 1
ATOM 634 O O . ALA A 1 84 ? -0.451 -7.185 -59.398 1.00 92.56 84 ALA A O 1
ATOM 635 N N . ALA A 1 85 ? 1.169 -6.695 -60.872 1.00 93.94 85 ALA A N 1
ATOM 636 C CA . ALA A 1 85 ? 2.135 -6.253 -59.865 1.00 93.94 85 ALA A CA 1
ATOM 637 C C . ALA A 1 85 ? 1.672 -4.983 -59.128 1.00 93.94 85 ALA A C 1
ATOM 639 O O . ALA A 1 85 ? 1.852 -4.873 -57.915 1.00 93.94 85 ALA A O 1
ATOM 640 N N . LEU A 1 86 ? 1.051 -4.034 -59.833 1.00 93.62 86 LEU A N 1
ATOM 641 C CA . LEU A 1 86 ? 0.488 -2.825 -59.233 1.00 93.62 86 LEU A CA 1
ATOM 642 C C . LEU A 1 86 ? -0.655 -3.172 -58.275 1.00 93.62 86 LEU A C 1
ATOM 644 O O . LEU A 1 86 ? -0.644 -2.728 -57.128 1.00 93.62 86 LEU A O 1
ATOM 648 N N . LYS A 1 87 ? -1.572 -4.046 -58.703 1.00 93.94 87 LYS A N 1
ATOM 649 C CA . LYS A 1 87 ? -2.673 -4.539 -57.870 1.00 93.94 87 LYS A CA 1
ATOM 650 C C . LYS A 1 87 ? -2.162 -5.227 -56.602 1.00 93.94 87 LYS A C 1
ATOM 652 O O . LYS A 1 87 ? -2.645 -4.932 -55.515 1.00 93.94 87 LYS A O 1
ATOM 657 N N . GLU A 1 88 ? -1.130 -6.063 -56.709 1.00 94.50 88 GLU A N 1
ATOM 658 C CA . GLU A 1 88 ? -0.499 -6.708 -55.549 1.00 94.50 88 GLU A CA 1
ATOM 659 C C . GLU A 1 88 ? 0.115 -5.676 -54.577 1.00 94.50 88 GLU A C 1
ATOM 661 O O . GLU A 1 88 ? 0.041 -5.819 -53.352 1.00 94.50 88 GLU A O 1
ATOM 666 N N . LYS A 1 89 ? 0.732 -4.607 -55.096 1.00 94.06 89 LYS A N 1
ATOM 667 C CA . LYS A 1 89 ? 1.275 -3.518 -54.265 1.00 94.06 89 LYS A CA 1
ATOM 668 C C . LYS A 1 89 ? 0.163 -2.716 -53.592 1.00 94.06 89 LYS A C 1
ATOM 670 O O . LYS A 1 89 ? 0.319 -2.369 -52.419 1.00 94.06 89 LYS A O 1
ATOM 675 N N . ASP A 1 90 ? -0.948 -2.473 -54.281 1.00 93.19 90 ASP A N 1
ATOM 676 C CA . ASP A 1 90 ? -2.116 -1.788 -53.728 1.00 93.19 90 ASP A CA 1
ATOM 677 C C . ASP A 1 90 ? -2.816 -2.623 -52.650 1.00 93.19 90 ASP A C 1
ATOM 679 O O . ASP A 1 90 ? -3.139 -2.098 -51.583 1.00 93.19 90 ASP A O 1
ATOM 683 N N . GLU A 1 91 ? -2.953 -3.934 -52.854 1.00 93.94 91 GLU A N 1
ATOM 684 C CA . GLU A 1 91 ? -3.477 -4.869 -51.851 1.00 93.94 91 GLU A CA 1
ATOM 685 C C . GLU A 1 91 ? -2.582 -4.912 -50.603 1.00 93.94 91 GLU A C 1
ATOM 687 O O . GLU A 1 91 ? -3.069 -4.793 -49.475 1.00 93.94 91 GLU A O 1
ATOM 692 N N . ARG A 1 92 ? -1.254 -4.983 -50.777 1.00 93.25 92 ARG A N 1
ATOM 693 C CA . ARG A 1 92 ? -0.294 -4.904 -49.659 1.00 93.25 92 ARG A CA 1
ATOM 694 C C . ARG A 1 92 ? -0.372 -3.567 -48.926 1.00 93.25 92 ARG A C 1
ATOM 696 O O . ARG A 1 92 ? -0.346 -3.540 -47.695 1.00 93.25 92 ARG A O 1
ATOM 703 N N . LYS A 1 93 ? -0.475 -2.454 -49.656 1.00 93.25 93 LYS A N 1
ATOM 704 C CA . LYS A 1 93 ? -0.631 -1.114 -49.076 1.00 93.25 93 LYS A CA 1
ATOM 705 C C . LYS A 1 93 ? -1.922 -1.022 -48.264 1.00 93.25 93 LYS A C 1
ATOM 707 O O . LYS A 1 93 ? -1.883 -0.529 -47.137 1.00 93.25 93 LYS A O 1
ATOM 712 N N . ALA A 1 94 ? -3.033 -1.530 -48.796 1.00 93.25 94 ALA A N 1
ATOM 713 C CA . ALA A 1 94 ? -4.314 -1.578 -48.099 1.00 93.25 94 ALA A CA 1
ATOM 714 C C . ALA A 1 94 ? -4.228 -2.423 -46.818 1.00 93.25 94 ALA A C 1
ATOM 716 O O . ALA A 1 94 ? -4.657 -1.974 -45.755 1.00 93.25 94 ALA A O 1
ATOM 717 N N . HIS A 1 95 ? -3.592 -3.596 -46.880 1.00 94.25 95 HIS A N 1
ATOM 718 C CA . HIS A 1 95 ? -3.365 -4.449 -45.713 1.00 94.25 95 HIS A CA 1
ATOM 719 C C . HIS A 1 95 ? -2.554 -3.736 -44.615 1.00 94.25 95 HIS A C 1
ATOM 721 O O . HIS A 1 95 ? -2.954 -3.723 -43.450 1.00 94.25 95 HIS A O 1
ATOM 727 N N . VAL A 1 96 ? -1.438 -3.092 -44.972 1.00 94.38 96 VAL A N 1
ATOM 728 C CA . VAL A 1 96 ? -0.594 -2.357 -44.010 1.00 94.38 96 VAL A CA 1
ATOM 729 C C . VAL A 1 96 ? -1.339 -1.171 -43.393 1.00 94.38 96 VAL A C 1
ATOM 731 O O . VAL A 1 96 ? -1.213 -0.930 -42.192 1.00 94.38 96 VAL A O 1
ATOM 734 N N . LEU A 1 97 ? -2.136 -0.441 -44.181 1.00 93.25 97 LEU A N 1
ATOM 735 C CA . LEU A 1 97 ? -2.964 0.657 -43.674 1.00 93.25 97 LEU A CA 1
ATOM 736 C C . LEU A 1 97 ? -4.026 0.161 -42.686 1.00 93.25 97 LEU A C 1
ATOM 738 O O . LEU A 1 97 ? -4.222 0.788 -41.644 1.00 93.25 97 LEU A O 1
ATOM 742 N N . ASN A 1 98 ? -4.660 -0.978 -42.970 1.00 93.56 98 ASN A N 1
ATOM 743 C CA . ASN A 1 98 ? -5.636 -1.586 -42.070 1.00 93.56 98 ASN A CA 1
ATOM 744 C C . ASN A 1 98 ? -4.999 -2.004 -40.738 1.00 93.56 98 ASN A C 1
ATOM 746 O O . ASN A 1 98 ? -5.533 -1.677 -39.677 1.00 93.56 98 ASN A O 1
ATOM 750 N N . GLU A 1 99 ? -3.825 -2.642 -40.761 1.00 93.12 99 GLU A N 1
ATOM 751 C CA . GLU A 1 99 ? -3.104 -2.980 -39.526 1.00 93.12 99 GLU A CA 1
ATOM 752 C C . GLU A 1 99 ? -2.648 -1.732 -38.753 1.00 93.12 99 GLU A C 1
ATOM 754 O O . GLU A 1 99 ? -2.771 -1.690 -37.528 1.00 93.12 99 GLU A O 1
ATOM 759 N N . LEU A 1 100 ? -2.192 -0.678 -39.441 1.00 89.69 100 LEU A N 1
ATOM 760 C CA . LEU A 1 100 ? -1.852 0.599 -38.802 1.00 89.69 100 LEU A CA 1
ATOM 761 C C . LEU A 1 100 ? -3.056 1.239 -38.106 1.00 89.69 100 LEU A C 1
ATOM 763 O O . LEU A 1 100 ? -2.925 1.737 -36.986 1.00 89.69 100 LEU A O 1
ATOM 767 N N . ASN A 1 101 ? -4.226 1.215 -38.744 1.00 89.75 101 ASN A N 1
ATOM 768 C CA . ASN A 1 101 ? -5.459 1.736 -38.160 1.00 89.75 101 ASN A CA 1
ATOM 769 C C . ASN A 1 101 ? -5.877 0.922 -36.933 1.00 89.75 101 ASN A C 1
ATOM 771 O O . ASN A 1 101 ? -6.160 1.505 -35.887 1.00 89.75 101 ASN A O 1
ATOM 775 N N . ARG A 1 102 ? -5.792 -0.411 -37.012 1.00 91.75 102 ARG A N 1
ATOM 776 C CA . ARG A 1 102 ? -6.073 -1.307 -35.884 1.00 91.75 102 ARG A CA 1
ATOM 777 C C . ARG A 1 102 ? -5.137 -1.062 -34.698 1.00 91.75 102 ARG A C 1
ATOM 779 O O . ARG A 1 102 ? -5.563 -1.103 -33.546 1.00 91.75 102 ARG A O 1
ATOM 786 N N . LEU A 1 103 ? -3.854 -0.806 -34.957 1.00 87.69 103 LEU A N 1
ATOM 787 C CA . LEU A 1 103 ? -2.890 -0.448 -33.913 1.00 87.69 103 LEU A CA 1
ATOM 788 C C . LEU A 1 103 ? -3.212 0.917 -33.294 1.00 87.69 103 LEU A C 1
ATOM 790 O O . LEU A 1 103 ? -3.172 1.040 -32.073 1.00 87.69 103 LEU A O 1
ATOM 794 N N . ARG A 1 104 ? -3.582 1.920 -34.101 1.00 86.44 104 ARG A N 1
ATOM 795 C CA . ARG A 1 104 ? -3.999 3.243 -33.602 1.00 86.44 104 ARG A CA 1
ATOM 796 C C . ARG A 1 104 ? -5.248 3.176 -32.728 1.00 86.44 104 ARG A C 1
ATOM 798 O O . ARG A 1 104 ? -5.295 3.848 -31.706 1.00 86.44 104 ARG A O 1
ATOM 805 N N . GLU A 1 105 ? -6.238 2.368 -33.097 1.00 88.31 105 GLU A N 1
ATOM 806 C CA . GLU A 1 105 ? -7.433 2.158 -32.271 1.00 88.31 105 GLU A CA 1
ATOM 807 C C . GLU A 1 105 ? -7.082 1.538 -30.919 1.00 88.31 105 GLU A C 1
ATOM 809 O O . GLU A 1 105 ? -7.448 2.093 -29.889 1.00 88.31 105 GLU A O 1
ATOM 814 N N . LYS A 1 106 ? -6.253 0.487 -30.897 1.00 88.88 106 LYS A N 1
ATOM 815 C CA . LYS A 1 106 ? -5.784 -0.122 -29.640 1.00 88.88 106 LYS A CA 1
ATOM 816 C C . LYS A 1 106 ? -5.036 0.856 -28.730 1.00 88.88 106 LYS A C 1
ATOM 818 O O . LYS A 1 106 ? -5.123 0.740 -27.510 1.00 88.88 106 LYS A O 1
ATOM 823 N N . ILE A 1 107 ? -4.273 1.788 -29.304 1.00 86.00 107 ILE A N 1
ATOM 824 C CA . ILE A 1 107 ? -3.540 2.807 -28.538 1.00 86.00 107 ILE A CA 1
ATOM 825 C C . ILE A 1 107 ? -4.510 3.840 -27.942 1.00 86.00 107 ILE A C 1
ATOM 827 O O . ILE A 1 107 ? -4.355 4.201 -26.770 1.00 86.00 107 ILE A O 1
ATOM 831 N N . ARG A 1 108 ? -5.534 4.253 -28.704 1.00 87.06 108 ARG A N 1
ATOM 832 C CA . ARG A 1 108 ? -6.624 5.116 -28.220 1.00 87.06 108 ARG A CA 1
ATOM 833 C C . ARG A 1 108 ? -7.417 4.470 -27.093 1.00 87.06 108 ARG A C 1
ATOM 835 O O . ARG A 1 108 ? -7.611 5.107 -26.063 1.00 87.06 108 ARG A O 1
ATOM 842 N N . ASP A 1 109 ? -7.813 3.210 -27.259 1.00 86.75 109 ASP A N 1
ATOM 843 C CA . ASP A 1 109 ? -8.581 2.462 -26.254 1.00 86.75 109 ASP A CA 1
ATOM 844 C C . ASP A 1 109 ? -7.800 2.303 -24.940 1.00 86.75 109 ASP A C 1
ATOM 846 O O . ASP A 1 109 ? -8.376 2.311 -23.854 1.00 86.75 109 ASP A O 1
ATOM 850 N N . ALA A 1 110 ? -6.470 2.209 -25.026 1.00 84.31 110 ALA A N 1
ATOM 851 C CA . ALA A 1 110 ? -5.575 2.172 -23.873 1.00 84.31 110 ALA A CA 1
ATOM 852 C C . ALA A 1 110 ? -5.266 3.562 -23.273 1.00 84.31 110 ALA A C 1
ATOM 854 O O . ALA A 1 110 ? -4.553 3.641 -22.272 1.00 84.31 110 ALA A O 1
ATOM 855 N N . GLY A 1 111 ? -5.751 4.657 -23.877 1.00 85.25 111 GLY A N 1
ATOM 856 C CA . GLY A 1 111 ? -5.495 6.033 -23.434 1.00 85.25 111 GLY A CA 1
ATOM 857 C C . GLY A 1 111 ? -4.027 6.467 -23.536 1.00 85.25 111 GLY A C 1
ATOM 858 O O . GLY A 1 111 ? -3.600 7.364 -22.811 1.00 85.25 111 GLY A O 1
ATOM 859 N N . ALA A 1 112 ? -3.234 5.822 -24.400 1.00 86.81 112 ALA A N 1
ATOM 860 C CA . ALA A 1 112 ? -1.774 5.955 -24.437 1.00 86.81 112 ALA A CA 1
ATOM 861 C C . ALA A 1 112 ? -1.240 6.835 -25.586 1.00 86.81 112 ALA A C 1
ATOM 863 O O . ALA A 1 112 ? -0.025 6.895 -25.786 1.00 86.81 112 ALA A O 1
ATOM 864 N N . ASP A 1 113 ? -2.111 7.529 -26.326 1.00 86.31 113 ASP A N 1
ATOM 865 C CA . ASP A 1 113 ? -1.747 8.315 -27.519 1.00 86.31 113 ASP A CA 1
ATOM 866 C C . ASP A 1 113 ? -0.605 9.310 -27.258 1.00 86.31 113 ASP A C 1
ATOM 868 O O . ASP A 1 113 ? 0.385 9.326 -27.989 1.00 86.31 113 ASP A O 1
ATOM 872 N N . SER A 1 114 ? -0.684 10.078 -26.168 1.00 85.12 114 SER A N 1
ATOM 873 C CA . SER A 1 114 ? 0.333 11.081 -25.816 1.00 85.12 114 SER A CA 1
ATOM 874 C C . SER A 1 114 ? 1.698 10.464 -25.481 1.00 85.12 114 SER A C 1
ATOM 876 O O . SER A 1 114 ? 2.747 11.042 -25.777 1.00 85.12 114 SER A O 1
ATOM 878 N N . VAL A 1 115 ? 1.706 9.266 -24.889 1.00 86.69 11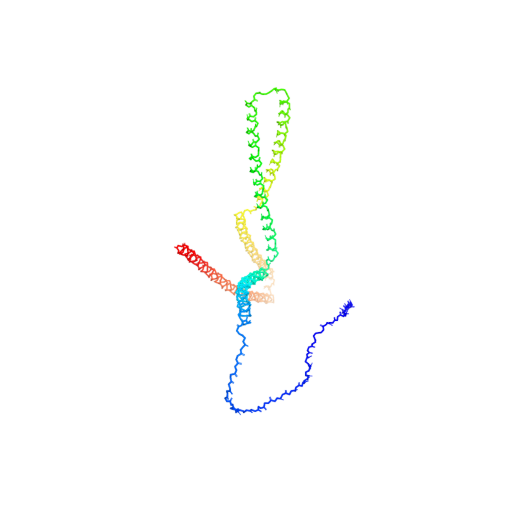5 VAL A N 1
ATOM 879 C CA . VAL A 1 115 ? 2.930 8.526 -24.554 1.00 86.69 115 VAL A CA 1
ATOM 880 C C . VAL A 1 115 ? 3.559 7.956 -25.818 1.00 86.69 115 VAL A C 1
ATOM 882 O O . VAL A 1 115 ? 4.769 8.075 -26.005 1.00 86.69 115 VAL A O 1
ATOM 885 N N . VAL A 1 116 ? 2.749 7.368 -26.700 1.00 88.06 116 VAL A N 1
ATOM 886 C CA . VAL A 1 116 ? 3.224 6.784 -27.956 1.00 88.06 116 VAL A CA 1
ATOM 887 C C . VAL A 1 116 ? 3.740 7.864 -28.905 1.00 88.06 116 VAL A C 1
ATOM 889 O O . VAL A 1 116 ? 4.784 7.670 -29.525 1.00 88.06 116 VAL A O 1
ATOM 892 N N . GLU A 1 117 ? 3.084 9.021 -28.984 1.00 88.94 117 GLU A N 1
ATOM 893 C CA . GLU A 1 117 ? 3.560 10.157 -29.779 1.00 88.94 117 GLU A CA 1
ATOM 894 C C . GLU A 1 117 ? 4.930 10.648 -29.294 1.00 88.94 117 GLU A C 1
ATOM 896 O O . GLU A 1 117 ? 5.865 10.801 -30.088 1.00 88.94 117 GLU A O 1
ATOM 901 N N . LYS A 1 118 ? 5.100 10.782 -27.972 1.00 91.00 118 LYS A N 1
ATOM 902 C CA . LYS A 1 118 ? 6.395 11.106 -27.366 1.00 91.00 118 LYS A CA 1
ATOM 903 C C . LYS A 1 118 ? 7.443 10.035 -27.688 1.00 91.00 118 LYS A C 1
ATOM 905 O O . LYS A 1 118 ? 8.557 10.376 -28.082 1.00 91.00 118 LYS A O 1
ATOM 910 N N . LEU A 1 119 ? 7.088 8.753 -27.595 1.00 89.81 119 LEU A N 1
ATOM 911 C CA . LEU A 1 119 ? 7.985 7.640 -27.917 1.00 89.81 119 LEU A CA 1
ATOM 912 C C . LEU A 1 119 ? 8.403 7.641 -29.396 1.00 89.81 119 LEU A C 1
ATOM 914 O O . LEU A 1 119 ? 9.568 7.403 -29.699 1.00 89.81 119 LEU A O 1
ATOM 918 N N . MET A 1 120 ? 7.486 7.953 -30.317 1.00 90.00 120 MET A N 1
ATOM 919 C CA . MET A 1 120 ? 7.781 8.075 -31.748 1.00 90.00 120 MET A CA 1
ATOM 920 C C . MET A 1 120 ? 8.730 9.240 -32.042 1.00 90.00 120 MET A C 1
ATOM 922 O O . MET A 1 120 ? 9.631 9.097 -32.872 1.00 90.00 120 MET A O 1
ATOM 926 N N . LEU A 1 121 ? 8.558 10.381 -31.364 1.00 92.12 121 LEU A N 1
ATOM 927 C CA . LEU A 1 121 ? 9.478 11.517 -31.471 1.00 92.12 121 LEU A CA 1
ATOM 928 C C . LEU A 1 121 ? 10.886 11.137 -30.993 1.00 92.12 121 LEU A C 1
ATOM 930 O O . LEU A 1 121 ? 11.857 11.378 -31.711 1.00 92.12 121 LEU A O 1
ATOM 934 N N . LEU A 1 122 ? 10.984 10.477 -29.836 1.00 92.50 122 LEU A N 1
ATOM 935 C CA . LEU A 1 122 ? 12.244 9.962 -29.292 1.00 92.50 122 LEU A CA 1
ATOM 936 C C . LEU A 1 122 ? 12.886 8.906 -30.203 1.00 92.50 122 LEU A C 1
ATOM 938 O O . LEU A 1 122 ? 14.087 8.946 -30.451 1.00 92.50 122 LEU A O 1
ATOM 942 N N . LEU A 1 123 ? 12.108 7.982 -30.764 1.00 94.38 123 LEU A N 1
ATOM 943 C CA . LEU A 1 123 ? 12.632 6.973 -31.684 1.00 94.38 123 LEU A CA 1
ATOM 944 C C . LEU A 1 123 ? 13.184 7.615 -32.962 1.00 94.38 123 LEU A C 1
ATOM 946 O O . LEU A 1 123 ? 14.240 7.217 -33.456 1.00 94.38 123 LEU A O 1
ATOM 950 N N . ARG A 1 124 ? 12.502 8.641 -33.487 1.00 93.00 124 ARG A N 1
ATOM 951 C CA . ARG A 1 124 ? 12.978 9.404 -34.645 1.00 93.00 124 ARG A CA 1
ATOM 952 C C . ARG A 1 124 ? 14.283 10.133 -34.331 1.00 93.00 124 ARG A C 1
ATOM 954 O O . ARG A 1 124 ? 15.185 10.103 -35.167 1.00 93.00 124 ARG A O 1
ATOM 961 N N . SER A 1 125 ? 14.407 10.734 -33.144 1.00 92.75 125 SER A N 1
ATOM 962 C CA . SER A 1 125 ? 15.658 11.379 -32.729 1.00 92.75 125 SER A CA 1
ATOM 963 C C . SER A 1 125 ? 16.786 10.366 -32.539 1.00 92.75 125 SER A C 1
ATOM 965 O O . SER A 1 125 ? 17.889 10.617 -33.008 1.00 92.75 125 SER A O 1
ATOM 967 N N . VAL A 1 126 ? 16.518 9.193 -31.953 1.00 93.44 126 VAL A N 1
ATOM 968 C CA . VAL A 1 126 ? 17.512 8.111 -31.822 1.00 93.44 126 VAL A CA 1
ATOM 969 C C . VAL A 1 126 ? 17.990 7.648 -33.196 1.00 93.44 126 VAL A C 1
ATOM 971 O O . VAL A 1 126 ? 19.188 7.632 -33.451 1.00 93.44 126 VAL A O 1
ATOM 974 N N . LYS A 1 127 ? 17.076 7.371 -34.132 1.00 93.00 127 LYS A N 1
ATOM 975 C CA . LYS A 1 127 ? 17.439 6.982 -35.504 1.00 93.00 127 LYS A CA 1
ATOM 976 C C . LYS A 1 127 ? 18.220 8.075 -36.239 1.00 93.00 127 LYS A C 1
ATOM 978 O O . LYS A 1 127 ? 19.027 7.770 -37.113 1.00 93.00 127 LYS A O 1
ATOM 983 N N . ALA A 1 128 ? 17.960 9.351 -35.958 1.00 93.12 128 ALA A N 1
ATOM 984 C CA . ALA A 1 128 ? 18.737 10.455 -36.519 1.00 93.12 128 ALA A CA 1
ATOM 985 C C . ALA A 1 128 ? 20.160 10.494 -35.937 1.00 93.12 128 ALA A C 1
ATOM 987 O O . ALA A 1 128 ? 21.119 10.615 -36.698 1.00 93.12 128 ALA A O 1
ATOM 988 N N . LEU A 1 129 ? 20.295 10.313 -34.621 1.00 90.75 129 LEU A N 1
ATOM 989 C CA . LEU A 1 129 ? 21.586 10.245 -33.935 1.00 90.75 129 LEU A CA 1
ATOM 990 C C . LEU A 1 129 ? 22.415 9.032 -34.377 1.00 90.75 129 LEU A C 1
ATOM 992 O O . LEU A 1 129 ? 23.596 9.196 -34.646 1.00 90.75 129 LEU A O 1
ATOM 996 N N . GLU A 1 130 ? 21.810 7.852 -34.546 1.00 92.38 130 GLU A N 1
ATOM 997 C CA . GLU A 1 130 ? 22.492 6.655 -35.071 1.00 92.38 130 GLU A CA 1
ATOM 998 C C . GLU A 1 130 ? 23.093 6.908 -36.464 1.00 92.38 130 GLU A C 1
ATOM 1000 O O . GLU A 1 130 ? 24.241 6.555 -36.732 1.00 92.38 130 GLU A O 1
ATOM 1005 N N . ARG A 1 131 ? 22.339 7.565 -37.359 1.00 91.38 131 ARG A N 1
ATOM 1006 C CA . ARG A 1 131 ? 22.847 7.940 -38.690 1.00 91.38 131 ARG A CA 1
ATOM 1007 C C . ARG A 1 131 ? 23.978 8.960 -38.597 1.00 91.38 131 ARG A C 1
ATOM 1009 O O . ARG A 1 131 ? 24.942 8.857 -39.350 1.00 91.38 131 ARG A O 1
ATOM 1016 N N . GLN A 1 132 ? 23.866 9.929 -37.689 1.00 90.19 132 GLN A N 1
ATOM 1017 C CA . GLN A 1 132 ? 24.916 10.916 -37.452 1.00 90.19 132 GLN A CA 1
ATOM 1018 C C . GLN A 1 132 ? 26.187 10.258 -36.904 1.00 90.19 132 GLN A C 1
ATOM 1020 O O . GLN A 1 132 ? 27.277 10.582 -37.360 1.00 90.19 132 GLN A O 1
ATOM 1025 N N . GLU A 1 133 ? 26.063 9.310 -35.975 1.00 88.00 133 GLU A N 1
ATOM 1026 C CA . GLU A 1 133 ? 27.187 8.538 -35.442 1.00 88.00 133 GLU A CA 1
ATOM 1027 C C . GLU A 1 133 ? 27.877 7.732 -36.546 1.00 88.00 133 GLU A C 1
ATOM 1029 O O . GLU A 1 133 ? 29.101 7.775 -36.663 1.00 88.00 133 GLU A O 1
ATOM 1034 N N . PHE A 1 134 ? 27.103 7.043 -37.387 1.00 90.00 134 PHE A N 1
ATOM 1035 C CA . PHE A 1 134 ? 27.642 6.293 -38.519 1.00 90.00 134 PHE A CA 1
ATOM 1036 C C . PHE A 1 134 ? 28.386 7.202 -39.510 1.00 90.00 134 PHE A C 1
ATOM 1038 O O . PHE A 1 134 ? 29.513 6.902 -39.900 1.00 90.00 134 PHE A O 1
ATOM 1045 N N . ALA A 1 135 ? 27.791 8.343 -39.871 1.00 91.19 135 ALA A N 1
ATOM 1046 C CA . ALA A 1 135 ? 28.417 9.318 -40.760 1.00 91.19 135 ALA A CA 1
ATOM 1047 C C . ALA A 1 135 ? 29.706 9.907 -40.162 1.00 91.19 135 ALA A C 1
ATOM 1049 O O . ALA A 1 135 ? 30.693 10.075 -40.875 1.00 91.19 135 ALA A O 1
ATOM 1050 N N . LEU A 1 136 ? 29.720 10.186 -38.854 1.00 87.00 136 LEU A N 1
ATOM 1051 C CA . LEU A 1 136 ? 30.916 10.655 -38.159 1.00 87.00 136 LEU A CA 1
ATOM 1052 C C . LEU A 1 136 ? 32.018 9.594 -38.162 1.00 87.00 136 LEU A C 1
ATOM 1054 O O . LEU A 1 136 ? 33.147 9.938 -38.484 1.00 87.00 136 LEU A O 1
ATOM 1058 N N . LYS A 1 137 ? 31.711 8.324 -37.861 1.00 90.69 137 LYS A N 1
ATOM 1059 C CA . LYS A 1 137 ? 32.696 7.226 -37.913 1.00 90.69 137 LYS A CA 1
ATOM 1060 C C . LYS A 1 137 ? 33.334 7.109 -39.295 1.00 90.69 137 LYS A C 1
ATOM 1062 O O . LYS A 1 137 ? 34.549 7.172 -39.399 1.00 90.69 137 LYS A O 1
ATOM 1067 N N . SER A 1 138 ? 32.518 7.076 -40.348 1.00 87.88 138 SER A N 1
ATOM 1068 C CA . SER A 1 138 ? 33.027 7.028 -41.722 1.00 87.88 138 SER A CA 1
ATOM 1069 C C . SER A 1 138 ? 33.896 8.243 -42.078 1.00 87.88 138 SER A C 1
ATOM 1071 O O . SER A 1 138 ? 34.883 8.092 -42.792 1.00 87.88 138 SER A O 1
ATOM 1073 N N . ASN A 1 139 ? 33.562 9.437 -41.575 1.00 89.06 139 ASN A N 1
ATOM 1074 C CA . ASN A 1 139 ? 34.381 10.637 -41.760 1.00 89.06 139 ASN A CA 1
ATOM 1075 C C . ASN A 1 139 ? 35.720 10.545 -41.003 1.00 89.06 139 ASN A C 1
ATOM 1077 O O . ASN A 1 139 ? 36.754 10.901 -41.561 1.00 89.06 139 ASN A O 1
ATOM 1081 N N . PHE A 1 140 ? 35.710 10.033 -39.766 1.00 84.81 140 PHE A N 1
ATOM 1082 C CA . PHE A 1 140 ? 36.929 9.788 -38.992 1.00 84.81 140 PHE A CA 1
ATOM 1083 C C . PHE A 1 140 ? 37.847 8.783 -39.686 1.00 84.81 140 PHE A C 1
ATOM 1085 O O . PHE A 1 140 ? 39.035 9.064 -39.807 1.00 84.81 140 PHE A O 1
ATOM 1092 N N . ASP A 1 141 ? 37.305 7.671 -40.182 1.00 89.25 141 ASP A N 1
ATOM 1093 C CA . ASP A 1 141 ? 38.082 6.643 -40.883 1.00 89.25 141 ASP A CA 1
ATOM 1094 C C . ASP A 1 141 ? 38.715 7.204 -42.169 1.00 89.25 141 ASP A C 1
ATOM 1096 O O . ASP A 1 141 ? 39.896 6.986 -42.433 1.00 89.25 141 ASP A O 1
ATOM 1100 N N . ALA A 1 142 ? 37.960 7.997 -42.939 1.00 89.19 142 ALA A N 1
ATOM 1101 C CA . ALA A 1 142 ? 38.469 8.650 -44.145 1.00 89.19 142 ALA A CA 1
ATOM 1102 C C . ALA A 1 142 ? 39.585 9.661 -43.834 1.00 89.19 142 ALA A C 1
ATOM 1104 O O . ALA A 1 142 ? 40.621 9.664 -44.494 1.00 89.19 142 ALA A O 1
ATOM 1105 N N . LYS A 1 143 ? 39.395 10.493 -42.802 1.00 89.19 143 LYS A N 1
ATOM 1106 C CA . LYS A 1 143 ? 40.385 11.497 -42.395 1.00 89.19 143 LYS A CA 1
ATOM 1107 C C . LYS A 1 143 ? 41.635 10.871 -41.774 1.00 89.19 143 LYS A C 1
ATOM 1109 O O . LYS A 1 143 ? 42.723 11.417 -41.913 1.00 89.19 143 LYS A O 1
ATOM 1114 N N . HIS A 1 144 ? 41.492 9.732 -41.098 1.00 86.25 144 HIS A N 1
ATOM 1115 C CA . HIS A 1 144 ? 42.622 8.950 -40.605 1.00 86.25 144 HIS A CA 1
ATOM 1116 C C . HIS A 1 144 ? 43.479 8.437 -41.763 1.00 86.25 144 HIS A C 1
ATOM 1118 O O . HIS A 1 144 ? 44.683 8.662 -41.763 1.00 86.25 144 HIS A O 1
ATOM 1124 N N . ALA A 1 145 ? 42.853 7.832 -42.776 1.00 90.31 145 ALA A N 1
ATOM 1125 C CA . ALA A 1 145 ? 43.556 7.336 -43.957 1.00 90.31 145 ALA A CA 1
ATOM 1126 C C . ALA A 1 145 ? 44.247 8.461 -44.754 1.00 90.31 145 ALA A C 1
ATOM 1128 O O . ALA A 1 145 ? 45.354 8.270 -45.252 1.00 90.31 145 ALA A O 1
ATOM 1129 N N . GLU A 1 146 ? 43.620 9.638 -44.857 1.00 91.69 146 GLU A N 1
ATOM 1130 C CA . GLU A 1 146 ? 44.218 10.828 -45.482 1.00 91.69 146 GLU A CA 1
ATOM 1131 C C . GLU A 1 146 ? 45.486 11.281 -44.743 1.00 91.69 146 GLU A C 1
ATOM 1133 O O . GLU A 1 146 ? 46.530 11.468 -45.364 1.00 91.69 146 GLU A O 1
ATOM 1138 N N . LEU A 1 147 ? 45.417 11.395 -43.412 1.00 87.00 147 LEU A N 1
ATOM 1139 C CA . LEU A 1 147 ? 46.566 11.781 -42.590 1.00 87.00 147 LEU A CA 1
ATOM 1140 C C . LEU A 1 147 ? 47.678 10.722 -42.612 1.00 87.00 147 LEU A C 1
ATOM 1142 O O . LEU A 1 147 ? 48.850 11.080 -42.645 1.00 87.00 147 LEU A O 1
ATOM 1146 N N . GLU A 1 148 ? 47.341 9.430 -42.620 1.00 88.69 148 GLU A N 1
ATOM 1147 C CA . GLU A 1 148 ? 48.328 8.353 -42.782 1.00 88.69 148 GLU A CA 1
ATOM 1148 C C . GLU A 1 148 ? 49.045 8.438 -44.134 1.00 88.69 148 GLU A C 1
ATOM 1150 O O . GLU A 1 148 ? 50.265 8.280 -44.191 1.00 88.69 148 GLU A O 1
ATOM 1155 N N . ALA A 1 149 ? 48.319 8.743 -45.213 1.00 87.56 149 ALA A N 1
ATOM 1156 C CA . ALA A 1 149 ? 48.915 8.941 -46.530 1.00 87.56 149 ALA A CA 1
ATOM 1157 C C . ALA A 1 149 ? 49.850 10.163 -46.560 1.00 87.56 149 ALA A C 1
ATOM 1159 O O . ALA A 1 149 ? 50.952 10.075 -47.101 1.00 87.56 149 ALA A O 1
ATOM 1160 N N . GLU A 1 150 ? 49.450 11.276 -45.938 1.00 87.56 150 GLU A N 1
ATOM 1161 C CA . GLU A 1 150 ? 50.284 12.478 -45.821 1.00 87.56 150 GLU A CA 1
ATOM 1162 C C . GLU A 1 150 ? 51.560 12.210 -45.004 1.00 87.56 150 GLU A C 1
ATOM 1164 O O . GLU A 1 150 ? 52.645 12.634 -45.405 1.00 87.56 150 GLU A O 1
ATOM 1169 N N . ILE A 1 151 ? 51.465 11.442 -43.911 1.00 84.69 151 ILE A N 1
ATOM 1170 C CA . ILE A 1 151 ? 52.629 10.997 -43.129 1.00 84.69 151 ILE A CA 1
ATOM 1171 C C . ILE A 1 151 ? 53.574 10.170 -44.005 1.00 84.69 151 ILE A C 1
ATOM 1173 O O . ILE A 1 151 ? 54.761 10.483 -44.061 1.00 84.69 151 ILE A O 1
ATOM 1177 N N . CYS A 1 152 ? 53.069 9.177 -44.745 1.00 85.19 152 CYS A N 1
ATOM 1178 C CA . CYS A 1 152 ? 53.900 8.366 -45.637 1.00 85.19 152 CYS A CA 1
ATOM 1179 C C . CYS A 1 152 ? 54.577 9.201 -46.738 1.00 85.19 152 CYS A C 1
ATOM 1181 O O . CYS A 1 152 ? 55.740 8.966 -47.072 1.00 85.19 152 CYS A O 1
ATOM 1183 N N . GLU A 1 153 ? 53.883 10.193 -47.303 1.00 83.75 153 GLU A N 1
ATOM 1184 C CA . GLU A 1 153 ? 54.480 11.112 -48.276 1.00 83.75 153 GLU A CA 1
ATOM 1185 C C . GLU A 1 153 ? 55.579 11.985 -47.665 1.00 83.75 153 GLU A C 1
ATOM 1187 O O . GLU A 1 153 ? 56.607 12.220 -48.306 1.00 83.75 153 GLU A O 1
ATOM 1192 N N . LEU A 1 154 ? 55.367 12.497 -46.452 1.00 78.62 154 LEU A N 1
ATOM 1193 C CA . LEU A 1 154 ? 56.346 13.320 -45.745 1.00 78.62 154 LEU A CA 1
ATOM 1194 C C . LEU A 1 154 ? 57.568 12.499 -45.321 1.00 78.62 154 LEU A C 1
ATOM 1196 O O . LEU A 1 154 ? 58.690 12.967 -45.490 1.00 78.62 154 LEU A O 1
ATOM 1200 N N . GLU A 1 155 ? 57.378 11.262 -44.863 1.00 79.69 155 GLU A N 1
ATOM 1201 C CA . GLU A 1 155 ? 58.461 10.315 -44.572 1.00 79.69 155 GLU A CA 1
ATOM 1202 C C . GLU A 1 155 ? 59.288 9.998 -45.830 1.00 79.69 155 GLU A C 1
ATOM 1204 O O . GLU A 1 155 ? 60.520 9.996 -45.783 1.00 79.69 155 GLU A O 1
ATOM 1209 N N . ALA A 1 156 ? 58.636 9.813 -46.984 1.00 79.56 156 ALA A N 1
ATOM 1210 C CA . ALA A 1 156 ? 59.316 9.603 -48.263 1.00 79.56 156 ALA A CA 1
ATOM 1211 C C . ALA A 1 156 ? 60.089 10.848 -48.738 1.00 79.56 156 ALA A C 1
ATOM 1213 O O . ALA A 1 156 ? 61.188 10.726 -49.282 1.00 79.56 156 ALA A O 1
ATOM 1214 N N . LYS A 1 157 ? 59.538 12.050 -48.520 1.00 74.75 157 LYS A N 1
ATOM 1215 C CA . LYS A 1 157 ? 60.204 13.329 -48.826 1.00 74.75 157 LYS A CA 1
ATOM 1216 C C . LYS A 1 157 ? 61.396 13.580 -47.896 1.00 74.75 157 LYS A C 1
ATOM 1218 O O . LYS A 1 157 ? 62.432 14.010 -48.381 1.00 74.75 157 LYS A O 1
ATOM 1223 N N . ALA A 1 158 ? 61.297 13.237 -46.611 1.00 69.50 158 ALA A N 1
ATOM 1224 C CA . ALA A 1 158 ? 62.397 13.341 -45.646 1.00 69.50 158 ALA A CA 1
ATOM 1225 C C . ALA A 1 158 ? 63.564 12.376 -45.939 1.00 69.50 158 ALA A C 1
ATOM 1227 O O . ALA A 1 158 ? 64.692 12.626 -45.526 1.00 69.50 158 ALA A O 1
ATOM 1228 N N . SER A 1 159 ? 63.310 11.281 -46.664 1.00 71.00 159 SER A N 1
ATOM 1229 C CA . SER A 1 159 ? 64.345 10.334 -47.102 1.00 71.00 159 SER A CA 1
ATOM 1230 C C . SER A 1 159 ? 65.130 10.814 -48.340 1.00 71.00 159 SER A C 1
ATOM 1232 O O . SER A 1 159 ? 66.197 10.273 -48.628 1.00 71.00 159 SER A O 1
ATOM 1234 N N . ASN A 1 160 ? 64.639 11.841 -49.050 1.00 62.50 160 ASN A N 1
ATOM 1235 C CA . ASN A 1 160 ? 65.289 12.450 -50.212 1.00 62.50 160 ASN A CA 1
ATOM 1236 C C . ASN A 1 160 ? 65.908 13.807 -49.827 1.00 62.50 160 ASN A C 1
ATOM 1238 O O . ASN A 1 160 ? 65.212 14.811 -49.715 1.00 62.50 160 ASN A O 1
ATOM 1242 N N . ASP A 1 161 ? 67.225 13.815 -49.640 1.00 55.97 161 ASP A N 1
ATOM 1243 C CA . ASP A 1 161 ? 68.037 14.945 -49.164 1.00 55.97 161 ASP A CA 1
ATOM 1244 C C . ASP A 1 161 ? 67.925 16.187 -50.089 1.00 55.97 161 ASP A C 1
ATOM 1246 O O . ASP A 1 161 ? 68.481 16.207 -51.190 1.00 55.97 161 ASP A O 1
ATOM 1250 N N . TYR A 1 162 ? 67.180 17.219 -49.664 1.00 58.66 162 TYR A N 1
ATOM 1251 C CA . TYR A 1 162 ? 67.048 18.523 -50.337 1.00 58.66 162 TYR A CA 1
ATOM 1252 C C . TYR A 1 162 ? 67.192 19.691 -49.340 1.00 58.66 162 TYR A C 1
ATOM 1254 O O . TYR A 1 162 ? 66.845 19.578 -48.170 1.00 58.66 162 TYR A O 1
ATOM 1262 N N . ASP A 1 163 ? 67.697 20.817 -49.859 1.00 57.56 163 ASP A N 1
ATOM 1263 C CA . ASP A 1 163 ? 68.179 22.031 -49.175 1.00 57.56 163 ASP A CA 1
ATOM 1264 C C . ASP A 1 163 ? 67.292 22.585 -48.029 1.00 57.56 163 ASP A C 1
ATOM 1266 O O . ASP A 1 163 ? 66.086 22.800 -48.156 1.00 57.56 163 ASP A O 1
ATOM 1270 N N . ASP A 1 164 ? 67.956 22.894 -46.915 1.00 62.41 164 ASP A N 1
ATOM 1271 C CA . ASP A 1 164 ? 67.524 22.602 -45.537 1.00 62.41 164 ASP A CA 1
ATOM 1272 C C . ASP A 1 164 ? 66.765 23.752 -44.836 1.00 62.41 164 ASP A C 1
ATOM 1274 O O . ASP A 1 164 ? 66.114 23.552 -43.821 1.00 62.41 164 ASP A O 1
ATOM 1278 N N . LYS A 1 165 ? 66.778 24.989 -45.356 1.00 62.91 165 LYS A N 1
ATOM 1279 C CA . LYS A 1 165 ? 66.272 26.156 -44.584 1.00 62.91 165 LYS A CA 1
ATOM 1280 C C . LYS A 1 165 ? 64.828 26.575 -44.869 1.00 62.91 165 LYS A C 1
ATOM 1282 O O . LYS A 1 165 ? 64.104 26.909 -43.941 1.00 62.91 165 LYS A O 1
ATOM 1287 N N . SER A 1 166 ? 64.387 26.561 -46.129 1.00 61.19 166 SER A N 1
ATOM 1288 C CA . SER A 1 166 ? 63.006 26.962 -46.479 1.00 61.19 166 SER A CA 1
ATOM 1289 C C . SER A 1 166 ? 61.977 25.846 -46.251 1.00 61.19 166 SER A C 1
ATOM 1291 O O . SER A 1 166 ? 60.817 26.124 -45.953 1.00 61.19 166 SER A O 1
ATOM 1293 N N . LEU A 1 167 ? 62.418 24.585 -46.333 1.00 64.25 167 LEU A N 1
ATOM 1294 C CA . LEU A 1 167 ? 61.636 23.411 -45.948 1.00 64.25 167 LEU A CA 1
ATOM 1295 C C . LEU A 1 167 ? 61.417 23.357 -44.434 1.00 64.25 167 LEU A C 1
ATOM 1297 O O . LEU A 1 167 ? 60.319 23.022 -44.000 1.00 64.25 167 LEU A O 1
ATOM 1301 N N . HIS A 1 168 ? 62.427 23.737 -43.646 1.00 68.94 168 HIS A N 1
ATOM 1302 C CA . HIS A 1 168 ? 62.342 23.760 -42.189 1.00 68.94 168 HIS A CA 1
ATOM 1303 C C . HIS A 1 168 ? 61.314 24.782 -41.686 1.00 68.94 168 HIS A C 1
ATOM 1305 O O . HIS A 1 168 ? 60.429 24.406 -40.926 1.00 68.94 168 HIS A O 1
ATOM 1311 N N . ASP A 1 169 ? 61.325 26.018 -42.202 1.00 72.75 169 ASP A N 1
ATOM 1312 C CA . ASP A 1 169 ? 60.339 27.044 -41.815 1.00 72.75 169 ASP A CA 1
ATOM 1313 C C . ASP A 1 169 ? 58.892 26.653 -42.197 1.00 72.75 169 ASP A C 1
ATOM 1315 O O . ASP A 1 169 ? 57.949 26.894 -41.439 1.00 72.75 169 ASP A O 1
ATOM 1319 N N . GLY A 1 170 ? 58.692 26.024 -43.363 1.00 77.50 170 GLY A N 1
ATOM 1320 C CA . GLY A 1 170 ? 57.377 25.531 -43.796 1.00 77.50 170 GLY A CA 1
ATOM 1321 C C . GLY A 1 170 ? 56.889 24.322 -42.988 1.00 77.50 170 GLY A C 1
ATOM 1322 O O . GLY A 1 170 ? 55.702 24.230 -42.659 1.00 77.50 170 GLY A O 1
ATOM 1323 N N . LEU A 1 171 ? 57.806 23.421 -42.629 1.00 78.50 171 LEU A N 1
ATOM 1324 C CA . LEU A 1 171 ? 57.534 22.260 -41.788 1.00 78.50 171 LEU A CA 1
ATOM 1325 C C . LEU A 1 171 ? 57.224 22.677 -40.347 1.00 78.50 171 LEU A C 1
ATOM 1327 O O . LEU A 1 171 ? 56.237 22.206 -39.793 1.00 78.50 171 LEU A O 1
ATOM 1331 N N . ASP A 1 172 ? 57.984 23.606 -39.771 1.00 83.25 172 ASP A N 1
ATOM 1332 C CA . ASP A 1 172 ? 57.740 24.148 -38.431 1.00 83.25 172 ASP A CA 1
ATOM 1333 C C . ASP A 1 172 ? 56.394 24.875 -38.355 1.00 83.25 172 ASP A C 1
ATOM 1335 O O . ASP A 1 172 ? 55.654 24.725 -37.377 1.00 83.25 172 ASP A O 1
ATOM 1339 N N . HIS A 1 173 ? 56.015 25.607 -39.409 1.00 84.81 173 HIS A N 1
ATOM 1340 C CA . HIS A 1 173 ? 54.685 26.205 -39.492 1.00 84.81 173 HIS A CA 1
ATOM 1341 C C . HIS A 1 173 ? 53.580 25.136 -39.575 1.00 84.81 173 HIS A C 1
ATOM 1343 O O . HIS A 1 173 ? 52.585 25.221 -38.849 1.00 84.81 173 HIS A O 1
ATOM 1349 N N . SER A 1 174 ? 53.768 24.089 -40.386 1.00 83.06 174 SER A N 1
ATOM 1350 C CA . SER A 1 174 ? 52.833 22.958 -40.485 1.00 83.06 174 SER A CA 1
ATOM 1351 C C . SER A 1 174 ? 52.691 22.207 -39.152 1.00 83.06 174 SER A C 1
ATOM 1353 O O . SER A 1 174 ? 51.580 22.002 -38.666 1.00 83.06 174 SER A O 1
ATOM 1355 N N . ILE A 1 175 ? 53.802 21.908 -38.476 1.00 85.38 175 ILE A N 1
ATOM 1356 C CA . ILE A 1 175 ? 53.826 21.285 -37.146 1.00 85.38 175 ILE A CA 1
ATOM 1357 C C . ILE A 1 175 ? 53.136 22.184 -36.114 1.00 85.38 175 ILE A C 1
ATOM 1359 O O . ILE A 1 175 ? 52.350 21.696 -35.299 1.00 85.38 175 ILE A O 1
ATOM 1363 N N . GLY A 1 176 ? 53.379 23.497 -36.158 1.00 90.88 176 GLY A N 1
ATOM 1364 C CA . GLY A 1 176 ? 52.719 24.474 -35.294 1.00 90.88 176 GLY A CA 1
ATOM 1365 C C . GLY A 1 176 ? 51.198 24.461 -35.463 1.00 90.88 176 GLY A C 1
ATOM 1366 O O . GLY A 1 176 ? 50.470 24.319 -34.478 1.00 90.88 176 GLY A O 1
ATOM 1367 N N . THR A 1 177 ? 50.714 24.523 -36.706 1.00 88.38 177 THR A N 1
ATOM 1368 C CA . THR A 1 177 ? 49.271 24.478 -37.004 1.00 88.38 177 THR A CA 1
ATOM 1369 C C . THR A 1 177 ? 48.640 23.126 -36.651 1.00 88.38 177 THR A C 1
ATOM 1371 O O . THR A 1 177 ? 47.558 23.089 -36.063 1.00 88.38 177 THR A O 1
ATOM 1374 N N . ALA A 1 178 ? 49.318 22.004 -36.915 1.00 85.75 178 ALA A N 1
ATOM 1375 C CA . ALA A 1 178 ? 48.866 20.669 -36.526 1.00 85.75 178 ALA A CA 1
ATOM 1376 C C . ALA A 1 178 ? 48.804 20.501 -34.997 1.00 85.75 178 ALA A C 1
ATOM 1378 O O . ALA A 1 178 ? 47.846 19.930 -34.470 1.00 85.75 178 ALA A O 1
ATOM 1379 N N . SER A 1 179 ? 49.782 21.047 -34.270 1.00 91.38 179 SER A N 1
ATOM 1380 C CA . SER A 1 179 ? 49.817 21.061 -32.803 1.00 91.38 179 SER A CA 1
ATOM 1381 C C . SER A 1 179 ? 48.679 21.897 -32.212 1.00 91.38 179 SER A C 1
ATOM 1383 O O . SER A 1 179 ? 48.001 21.456 -31.278 1.00 91.38 179 SER A O 1
ATOM 1385 N N . GLU A 1 180 ? 48.397 23.069 -32.788 1.00 93.75 180 GLU A N 1
ATOM 1386 C CA . GLU A 1 180 ? 47.271 23.910 -32.377 1.00 93.75 180 GLU A CA 1
ATOM 1387 C C . GLU A 1 180 ? 45.923 23.227 -32.658 1.00 93.75 180 GLU A C 1
ATOM 1389 O O . GLU A 1 180 ? 45.067 23.153 -31.771 1.00 93.75 180 GLU A O 1
ATOM 1394 N N . ASN A 1 181 ? 45.766 22.614 -33.835 1.00 92.19 181 ASN A N 1
ATOM 1395 C CA . ASN A 1 181 ? 44.593 21.811 -34.189 1.00 92.19 181 ASN A CA 1
ATOM 1396 C C . ASN A 1 181 ? 44.400 20.623 -33.233 1.00 92.19 181 ASN A C 1
ATOM 1398 O O . ASN A 1 181 ? 43.286 20.372 -32.763 1.00 92.19 181 ASN A O 1
ATOM 1402 N N . LEU A 1 182 ? 45.481 19.923 -32.877 1.00 93.00 182 LEU A N 1
ATOM 1403 C CA . LEU A 1 182 ? 45.459 18.848 -31.887 1.00 93.00 182 LEU A CA 1
ATOM 1404 C C . LEU A 1 182 ? 45.055 19.371 -30.504 1.00 93.00 182 LEU A C 1
ATOM 1406 O O . LEU A 1 182 ? 44.278 18.724 -29.798 1.00 93.00 182 LEU A O 1
ATOM 1410 N N . HIS A 1 183 ? 45.557 20.537 -30.098 1.00 94.44 183 HIS A N 1
ATOM 1411 C CA . HIS A 1 183 ? 45.193 21.157 -28.828 1.00 94.44 183 HIS A CA 1
ATOM 1412 C C . HIS A 1 183 ? 43.707 21.553 -28.793 1.00 94.44 183 HIS A C 1
ATOM 1414 O O . HIS A 1 183 ? 43.020 21.284 -27.803 1.00 94.44 183 HIS A O 1
ATOM 1420 N N . LEU A 1 184 ? 43.174 22.118 -29.881 1.00 95.56 184 LEU A N 1
ATOM 1421 C CA . LEU A 1 184 ? 41.745 22.415 -30.026 1.00 95.56 184 LEU A CA 1
ATOM 1422 C C . LEU A 1 184 ? 40.892 21.140 -29.968 1.00 95.56 184 LEU A C 1
ATOM 1424 O O . LEU A 1 184 ? 39.913 21.099 -29.219 1.00 95.56 184 LEU A O 1
ATOM 1428 N N . ALA A 1 185 ? 41.295 20.075 -30.665 1.00 93.19 185 ALA A N 1
ATOM 1429 C CA . ALA A 1 185 ? 40.613 18.782 -30.622 1.00 93.19 185 ALA A CA 1
ATOM 1430 C C . ALA A 1 185 ? 40.630 18.164 -29.211 1.00 93.19 185 ALA A C 1
ATOM 1432 O O . ALA A 1 185 ? 39.601 17.693 -28.723 1.00 93.19 185 ALA A O 1
ATOM 1433 N N . LYS A 1 186 ? 41.766 18.232 -28.502 1.00 95.12 186 LYS A N 1
ATOM 1434 C CA . LYS A 1 186 ? 41.878 17.808 -27.095 1.00 95.12 186 LYS A CA 1
ATOM 1435 C C . LYS A 1 186 ? 40.954 18.619 -26.183 1.00 95.12 186 LYS A C 1
ATOM 1437 O O . LYS A 1 186 ? 40.315 18.049 -25.297 1.00 95.12 186 LYS A O 1
ATOM 1442 N N . LYS A 1 187 ? 40.851 19.935 -26.396 1.00 95.94 187 LYS A N 1
ATOM 1443 C CA . LYS A 1 187 ? 39.958 20.820 -25.631 1.00 95.94 187 LYS A CA 1
ATOM 1444 C C . LYS A 1 187 ? 38.485 20.472 -25.858 1.00 95.94 187 LYS A C 1
ATOM 1446 O O . LYS A 1 187 ? 37.732 20.402 -24.884 1.00 95.94 187 LYS A O 1
ATOM 1451 N N . GLU A 1 188 ? 38.093 20.218 -27.103 1.00 95.94 188 GLU A N 1
ATOM 1452 C CA . GLU A 1 188 ? 36.738 19.787 -27.466 1.00 95.94 188 GLU A CA 1
ATOM 1453 C C . GLU A 1 188 ? 36.411 18.412 -26.864 1.00 95.94 188 GLU A C 1
ATOM 1455 O O . GLU A 1 188 ? 35.372 18.243 -26.223 1.00 95.94 188 GLU A O 1
ATOM 1460 N N . LEU A 1 189 ? 37.329 17.445 -26.958 1.00 95.19 189 LEU A N 1
ATOM 1461 C CA . LEU A 1 189 ? 37.170 16.135 -26.323 1.00 95.19 189 LEU A CA 1
ATOM 1462 C C . LEU A 1 189 ? 36.994 16.263 -24.804 1.00 95.19 189 LEU A C 1
ATOM 1464 O O . LEU A 1 189 ? 36.098 15.646 -24.227 1.00 95.19 189 LEU A O 1
ATOM 1468 N N . ALA A 1 190 ? 37.803 17.099 -24.150 1.00 96.38 190 ALA A N 1
ATOM 1469 C CA . ALA A 1 190 ? 37.672 17.358 -22.722 1.00 96.38 190 ALA A CA 1
ATOM 1470 C C . ALA A 1 190 ? 36.313 17.992 -22.375 1.00 96.38 190 ALA A C 1
ATOM 1472 O O . ALA A 1 190 ? 35.710 17.630 -21.363 1.00 96.38 190 ALA A O 1
ATOM 1473 N N . ALA A 1 191 ? 35.801 18.909 -23.203 1.00 96.69 191 ALA A N 1
ATOM 1474 C CA . ALA A 1 191 ? 34.468 19.483 -23.023 1.00 96.69 191 ALA A CA 1
ATOM 1475 C C . ALA A 1 191 ? 33.367 18.415 -23.143 1.00 96.69 191 ALA A C 1
ATOM 1477 O O . ALA A 1 191 ? 32.495 18.338 -22.273 1.00 96.69 191 ALA A O 1
ATOM 1478 N N . ARG A 1 192 ? 33.454 17.530 -24.144 1.00 95.56 192 ARG A N 1
ATOM 1479 C CA . ARG A 1 192 ? 32.515 16.410 -24.326 1.00 95.56 192 ARG A CA 1
ATOM 1480 C C . ARG A 1 192 ? 32.557 15.415 -23.175 1.00 95.56 192 ARG A C 1
ATOM 1482 O O . ARG A 1 192 ? 31.506 15.025 -22.679 1.00 95.56 192 ARG A O 1
ATOM 1489 N N . LEU A 1 193 ? 33.744 15.047 -22.694 1.00 96.56 193 LEU A N 1
ATOM 1490 C CA . LEU A 1 193 ? 33.894 14.158 -21.538 1.00 96.56 193 LEU A CA 1
ATOM 1491 C C . LEU A 1 193 ? 33.260 14.760 -20.279 1.00 96.56 193 LEU A C 1
ATOM 1493 O O . LEU A 1 193 ? 32.546 14.060 -19.564 1.00 96.56 193 LEU A O 1
ATOM 1497 N N . ARG A 1 194 ? 33.447 16.066 -20.033 1.00 97.12 194 ARG A N 1
ATOM 1498 C CA . ARG A 1 194 ? 32.759 16.760 -18.930 1.00 97.12 194 ARG A CA 1
ATOM 1499 C C . ARG A 1 194 ? 31.236 16.712 -19.089 1.00 97.12 194 ARG A C 1
ATOM 1501 O O . ARG A 1 194 ? 30.547 16.457 -18.104 1.00 97.12 194 ARG A O 1
ATOM 1508 N N . ALA A 1 195 ? 30.713 16.898 -20.302 1.00 96.31 195 ALA A N 1
ATOM 1509 C CA . ALA A 1 195 ? 29.277 16.796 -20.572 1.00 96.31 195 ALA A CA 1
ATOM 1510 C C . ALA A 1 195 ? 28.737 15.371 -20.340 1.00 96.31 195 ALA A C 1
ATOM 1512 O O . ALA A 1 195 ? 27.721 15.205 -19.669 1.00 96.31 195 ALA A O 1
ATOM 1513 N N . VAL A 1 196 ? 29.445 14.336 -20.806 1.00 95.88 196 VAL A N 1
ATOM 1514 C CA . VAL A 1 196 ? 29.080 12.926 -20.573 1.00 95.88 196 VAL A CA 1
ATOM 1515 C C . VAL A 1 196 ? 29.079 12.593 -19.082 1.00 95.88 196 VAL A C 1
ATOM 1517 O O . VAL A 1 196 ? 28.149 11.953 -18.601 1.00 95.88 196 VAL A O 1
ATOM 1520 N N . LEU A 1 197 ? 30.083 13.045 -18.328 1.00 96.00 197 LEU A N 1
ATOM 1521 C CA . LEU A 1 197 ? 30.124 12.845 -16.877 1.00 96.00 197 LEU A CA 1
ATOM 1522 C C . LEU A 1 197 ? 28.977 13.568 -16.162 1.00 96.00 197 LEU A C 1
ATOM 1524 O O . LEU A 1 197 ? 28.415 13.025 -15.216 1.00 96.00 197 LEU A O 1
ATOM 1528 N N . SER A 1 198 ? 28.605 14.765 -16.624 1.00 96.12 198 SER A N 1
ATOM 1529 C CA . SER A 1 198 ? 27.435 15.489 -16.116 1.00 96.12 198 SER A CA 1
ATOM 1530 C C . SER A 1 198 ? 26.143 14.702 -16.348 1.00 96.12 198 SER A C 1
ATOM 1532 O O . SER A 1 198 ? 25.355 14.541 -15.423 1.00 96.12 198 SER A O 1
ATOM 1534 N N . LEU A 1 199 ? 25.950 14.160 -17.555 1.00 94.44 199 LEU A N 1
ATOM 1535 C CA . LEU A 1 199 ? 24.793 13.319 -17.877 1.00 94.44 199 LEU A CA 1
ATOM 1536 C C . LEU A 1 199 ? 24.776 12.020 -17.065 1.00 94.44 199 LEU A C 1
ATOM 1538 O O . LEU A 1 199 ? 23.714 11.608 -16.614 1.00 94.44 199 LEU A O 1
ATOM 1542 N N . LYS A 1 200 ? 25.937 11.392 -16.835 1.00 91.94 200 LYS A N 1
ATOM 1543 C CA . LYS A 1 200 ? 26.028 10.204 -15.974 1.00 91.94 200 LYS A CA 1
ATOM 1544 C C . LYS A 1 200 ? 25.610 10.504 -14.539 1.00 91.94 200 LYS A C 1
ATOM 1546 O O . LYS A 1 200 ? 24.798 9.769 -14.007 1.00 91.94 200 LYS A O 1
ATOM 1551 N N . ARG A 1 201 ? 26.065 11.619 -13.960 1.00 93.31 201 ARG A N 1
ATOM 1552 C CA . ARG A 1 201 ? 25.624 12.045 -12.619 1.00 93.31 201 ARG A CA 1
ATOM 1553 C C . ARG A 1 201 ? 24.113 12.266 -12.555 1.00 93.31 201 ARG A C 1
ATOM 1555 O O . ARG A 1 201 ? 23.477 11.782 -11.635 1.00 93.31 201 ARG A O 1
ATOM 1562 N N . GLN A 1 202 ? 23.537 12.923 -13.564 1.00 93.25 202 GLN A N 1
ATOM 1563 C CA . GLN A 1 202 ? 22.081 13.098 -13.649 1.00 93.25 202 GLN A CA 1
ATOM 1564 C C . GLN A 1 202 ? 21.329 11.768 -13.780 1.00 93.25 202 GLN A C 1
ATOM 1566 O O . GLN A 1 202 ? 20.192 11.672 -13.331 1.00 93.25 202 GLN A O 1
ATOM 1571 N N . LEU A 1 203 ? 21.933 10.762 -14.417 1.00 88.19 203 LEU A N 1
ATOM 1572 C CA . LEU A 1 203 ? 21.358 9.424 -14.514 1.00 88.19 203 LEU A CA 1
ATOM 1573 C C . LEU A 1 203 ? 21.464 8.669 -13.184 1.00 88.19 203 LEU A C 1
ATOM 1575 O O . LEU A 1 203 ? 20.504 8.010 -12.804 1.00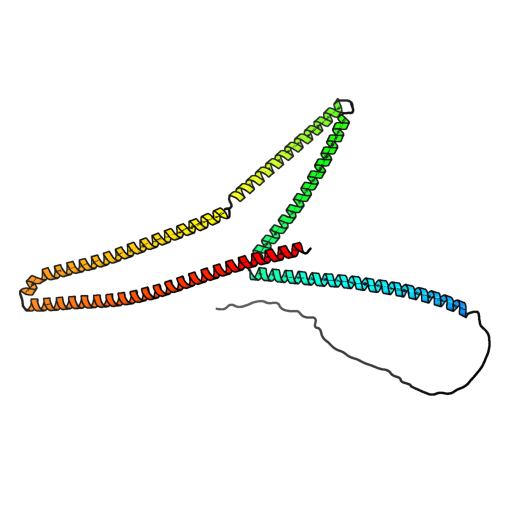 88.19 203 LEU A O 1
ATOM 1579 N N . ASP A 1 204 ? 22.589 8.800 -12.480 1.00 88.19 204 ASP A N 1
ATOM 1580 C CA . ASP A 1 204 ? 22.803 8.210 -11.154 1.00 88.19 204 ASP A CA 1
ATOM 1581 C C . ASP A 1 204 ? 21.869 8.829 -10.093 1.00 88.19 204 ASP A C 1
ATOM 1583 O O . ASP A 1 204 ? 21.483 8.152 -9.144 1.00 88.19 204 ASP A O 1
ATOM 1587 N N . ASP A 1 205 ? 21.449 10.089 -10.271 1.00 86.62 205 ASP A N 1
ATOM 1588 C CA . ASP A 1 205 ? 20.432 10.740 -9.430 1.00 86.62 205 ASP A CA 1
ATOM 1589 C C . ASP A 1 205 ? 19.020 10.136 -9.616 1.00 86.62 205 ASP A C 1
ATOM 1591 O O . ASP A 1 205 ? 18.128 10.366 -8.791 1.00 86.62 205 ASP A O 1
ATOM 1595 N N . VAL A 1 206 ? 18.774 9.378 -10.695 1.00 89.56 206 VAL A N 1
ATOM 1596 C CA . VAL A 1 206 ? 17.489 8.705 -10.931 1.00 89.56 206 VAL A CA 1
ATOM 1597 C C . VAL A 1 206 ? 17.477 7.368 -10.186 1.00 89.56 206 VAL A C 1
ATOM 1599 O O . VAL A 1 206 ? 18.292 6.500 -10.497 1.00 89.56 206 VAL A O 1
ATOM 1602 N N . PRO A 1 207 ? 16.516 7.135 -9.267 1.00 87.56 207 PRO A N 1
ATOM 1603 C CA . PRO A 1 207 ? 16.473 5.900 -8.501 1.00 87.56 207 PRO A CA 1
ATOM 1604 C C . PRO A 1 207 ? 16.421 4.663 -9.395 1.00 87.56 207 PRO A C 1
ATOM 1606 O O . PRO A 1 207 ? 15.561 4.536 -10.275 1.00 87.56 207 PRO A O 1
ATOM 1609 N N . THR A 1 208 ? 17.308 3.714 -9.124 1.00 88.69 208 THR A N 1
ATOM 1610 C CA . THR A 1 208 ? 17.366 2.446 -9.855 1.00 88.69 208 THR A CA 1
ATOM 1611 C C . THR A 1 208 ? 16.115 1.607 -9.533 1.00 88.69 208 THR A C 1
ATOM 1613 O O . THR A 1 208 ? 15.569 1.704 -8.429 1.00 88.69 208 THR A O 1
ATOM 1616 N N . PRO A 1 209 ? 15.624 0.727 -10.434 1.00 91.38 209 PRO A N 1
ATOM 1617 C CA . PRO A 1 209 ? 14.463 -0.124 -10.141 1.00 91.38 209 PRO A CA 1
ATOM 1618 C C . PRO A 1 209 ? 14.580 -0.959 -8.849 1.00 91.38 209 PRO A C 1
ATOM 1620 O O . PRO A 1 209 ? 13.571 -1.240 -8.193 1.00 91.38 209 PRO A O 1
ATOM 1623 N N . SER A 1 210 ? 15.801 -1.333 -8.454 1.00 90.75 210 SER A N 1
ATOM 1624 C CA . SER A 1 210 ? 16.103 -1.987 -7.174 1.00 90.75 210 SER A CA 1
ATOM 1625 C C . SER A 1 210 ? 15.850 -1.068 -5.974 1.00 90.75 210 SER A C 1
ATOM 1627 O O . SER A 1 210 ? 15.168 -1.476 -5.034 1.00 90.75 210 SER A O 1
ATOM 1629 N N . GLU A 1 211 ? 16.321 0.179 -6.022 1.00 94.00 211 GLU A N 1
ATOM 1630 C CA . GLU A 1 211 ? 16.106 1.196 -4.983 1.00 94.00 211 GLU A CA 1
ATOM 1631 C C . GLU A 1 211 ? 14.624 1.538 -4.851 1.00 94.00 211 GLU A C 1
ATOM 1633 O O . GLU A 1 211 ? 14.083 1.566 -3.748 1.00 94.00 211 GLU A O 1
ATOM 1638 N N . LEU A 1 212 ? 13.917 1.686 -5.976 1.00 94.81 212 LEU A N 1
ATOM 1639 C CA . LEU A 1 212 ? 12.471 1.895 -5.966 1.00 94.81 212 LEU A CA 1
ATOM 1640 C C . LEU A 1 212 ? 11.736 0.727 -5.291 1.00 94.81 212 LEU A C 1
ATOM 1642 O O . LEU A 1 212 ? 10.775 0.936 -4.549 1.00 94.81 212 LEU A O 1
ATOM 1646 N N . THR A 1 213 ? 12.180 -0.507 -5.535 1.00 95.31 213 THR A N 1
ATOM 1647 C CA . THR A 1 213 ? 11.623 -1.697 -4.878 1.00 95.31 213 THR A CA 1
ATOM 1648 C C . THR A 1 213 ? 11.910 -1.679 -3.377 1.00 95.31 213 THR A C 1
ATOM 1650 O O . THR A 1 213 ? 11.003 -1.918 -2.580 1.00 95.31 213 THR A O 1
ATOM 1653 N N . GLN A 1 214 ? 13.127 -1.309 -2.975 1.00 96.00 214 GLN A N 1
ATOM 1654 C CA . GLN A 1 214 ? 13.490 -1.150 -1.568 1.00 96.00 214 GLN A CA 1
ATOM 1655 C C . GLN A 1 214 ? 12.636 -0.079 -0.877 1.00 96.00 214 GLN A C 1
ATOM 1657 O O . GLN A 1 214 ? 12.110 -0.327 0.209 1.00 96.00 214 GLN A O 1
ATOM 1662 N N . TYR A 1 215 ? 12.433 1.080 -1.507 1.00 96.19 215 TYR A N 1
ATOM 1663 C CA . TYR A 1 215 ? 11.574 2.138 -0.975 1.00 96.19 215 TYR A CA 1
ATOM 1664 C C . TYR A 1 215 ? 10.126 1.683 -0.837 1.00 96.19 215 TYR A C 1
ATOM 1666 O O . TYR A 1 215 ? 9.507 1.940 0.193 1.00 96.19 215 TYR A O 1
ATOM 1674 N N . LYS A 1 216 ? 9.589 0.950 -1.817 1.00 95.69 216 LYS A N 1
ATOM 1675 C CA . LYS A 1 216 ? 8.243 0.367 -1.720 1.00 95.69 216 LYS A CA 1
ATOM 1676 C C . LYS A 1 216 ? 8.121 -0.577 -0.524 1.00 95.69 216 LYS A C 1
ATOM 1678 O O . LYS A 1 216 ? 7.173 -0.441 0.249 1.00 95.69 216 LYS A O 1
ATOM 1683 N N . CYS A 1 217 ? 9.084 -1.480 -0.332 1.00 96.50 217 CYS A N 1
ATOM 1684 C CA . CYS A 1 217 ? 9.110 -2.367 0.833 1.00 96.50 217 CYS A CA 1
ATOM 1685 C C . CYS A 1 217 ? 9.187 -1.566 2.139 1.00 96.50 217 CYS A C 1
ATOM 1687 O O . CYS A 1 217 ? 8.390 -1.791 3.049 1.00 96.50 217 CYS A O 1
ATOM 1689 N N . ARG A 1 218 ? 10.072 -0.564 2.208 1.00 97.75 218 ARG A N 1
ATOM 1690 C CA . ARG A 1 218 ? 10.244 0.261 3.407 1.00 97.75 218 ARG A CA 1
ATOM 1691 C C . ARG A 1 218 ? 9.000 1.083 3.749 1.00 97.75 218 ARG A C 1
ATOM 1693 O O . ARG A 1 218 ? 8.661 1.224 4.922 1.00 97.75 218 ARG A O 1
ATOM 1700 N N . LEU A 1 219 ? 8.299 1.601 2.744 1.00 97.50 219 LEU A N 1
ATOM 1701 C CA . LEU A 1 219 ? 7.027 2.301 2.922 1.00 97.50 219 LEU A CA 1
ATOM 1702 C C . LEU A 1 219 ? 5.922 1.352 3.403 1.00 97.50 219 LEU A C 1
ATOM 1704 O O . LEU A 1 219 ? 5.140 1.727 4.274 1.00 97.50 219 LEU A O 1
ATOM 1708 N N . ALA A 1 220 ? 5.871 0.117 2.897 1.00 97.56 220 ALA A N 1
ATOM 1709 C CA . ALA A 1 220 ? 4.919 -0.889 3.367 1.00 97.56 220 ALA A CA 1
ATOM 1710 C C . ALA A 1 220 ? 5.164 -1.278 4.840 1.00 97.56 220 ALA A C 1
ATOM 1712 O O . ALA A 1 220 ? 4.217 -1.358 5.630 1.00 97.56 220 ALA A O 1
ATOM 1713 N N . GLU A 1 221 ? 6.428 -1.448 5.239 1.00 97.88 221 GLU A N 1
ATOM 1714 C CA . GLU A 1 221 ? 6.819 -1.661 6.640 1.00 97.88 221 GLU A CA 1
ATOM 1715 C C . GLU A 1 221 ? 6.417 -0.479 7.528 1.00 97.88 221 GLU A C 1
ATOM 1717 O O . GLU A 1 221 ? 5.828 -0.667 8.595 1.00 97.88 221 GLU A O 1
ATOM 1722 N N . LEU A 1 222 ? 6.705 0.747 7.078 1.00 98.25 222 LEU A N 1
ATOM 1723 C CA . LEU A 1 222 ? 6.361 1.963 7.806 1.00 98.25 222 LEU A CA 1
ATOM 1724 C C . LEU A 1 222 ? 4.846 2.080 8.003 1.00 98.25 222 LEU A C 1
ATOM 1726 O O . LEU A 1 222 ? 4.400 2.320 9.123 1.00 98.25 222 LEU A O 1
ATOM 1730 N N . ASN A 1 223 ? 4.055 1.840 6.956 1.00 98.12 223 ASN A N 1
ATOM 1731 C CA . ASN A 1 223 ? 2.593 1.851 7.036 1.00 98.12 223 ASN A CA 1
ATOM 1732 C C . ASN A 1 223 ? 2.063 0.800 8.018 1.00 98.12 223 ASN A C 1
ATOM 1734 O O . ASN A 1 223 ? 1.149 1.081 8.793 1.00 98.12 223 ASN A O 1
ATOM 1738 N N . THR A 1 224 ? 2.670 -0.388 8.038 1.00 97.62 224 THR A N 1
ATOM 1739 C CA . THR A 1 224 ? 2.318 -1.443 8.999 1.00 97.62 224 THR A CA 1
ATOM 1740 C C . THR A 1 224 ? 2.604 -0.998 10.437 1.00 97.62 224 THR A C 1
ATOM 1742 O O . THR A 1 224 ? 1.767 -1.183 11.320 1.00 97.62 224 THR A O 1
ATOM 1745 N N . ASN A 1 225 ? 3.751 -0.356 10.679 1.00 98.06 225 ASN A N 1
ATOM 1746 C CA . ASN A 1 225 ? 4.115 0.167 11.999 1.00 98.06 225 ASN A CA 1
ATOM 1747 C C . ASN A 1 225 ? 3.175 1.300 12.449 1.00 98.06 225 ASN A C 1
ATOM 1749 O O . ASN A 1 225 ? 2.670 1.271 13.571 1.00 98.06 225 ASN A O 1
ATOM 1753 N N . ILE A 1 226 ? 2.873 2.254 11.561 1.00 98.38 226 ILE A N 1
ATOM 1754 C CA . ILE A 1 226 ? 1.907 3.330 11.827 1.00 98.38 226 ILE A CA 1
ATOM 1755 C C . ILE A 1 226 ? 0.545 2.736 12.208 1.00 98.38 226 ILE A C 1
ATOM 1757 O O . ILE A 1 226 ? -0.020 3.119 13.233 1.00 98.38 226 ILE A O 1
ATOM 1761 N N . GLY A 1 227 ? 0.050 1.758 11.442 1.00 98.00 227 GLY A N 1
ATOM 1762 C CA . GLY A 1 227 ? -1.218 1.084 11.731 1.00 98.00 227 GLY A CA 1
ATOM 1763 C C . GLY A 1 227 ? -1.225 0.355 13.079 1.00 98.00 227 GLY A C 1
ATOM 1764 O O . GLY A 1 227 ? -2.208 0.419 13.822 1.00 98.00 227 GLY A O 1
ATOM 1765 N N . GLU A 1 228 ? -0.122 -0.299 13.446 1.00 98.12 228 GLU A N 1
ATOM 1766 C CA . GLU A 1 228 ? 0.007 -0.965 14.744 1.00 98.12 228 GLU A CA 1
ATOM 1767 C C . GLU A 1 228 ? 0.029 0.040 15.906 1.00 98.12 228 GLU A C 1
ATOM 1769 O O . GLU A 1 228 ? -0.656 -0.168 16.911 1.00 98.12 228 GLU A O 1
ATOM 1774 N N . LYS A 1 229 ? 0.749 1.159 15.766 1.00 98.38 229 LYS A N 1
ATOM 1775 C CA . LYS A 1 229 ? 0.774 2.236 16.769 1.00 98.38 229 LYS A CA 1
ATOM 1776 C C . LYS A 1 229 ? -0.594 2.873 16.959 1.00 98.38 229 LYS A C 1
ATOM 1778 O O . LYS A 1 229 ? -1.035 3.046 18.089 1.00 98.38 229 LYS A O 1
ATOM 1783 N N . ASP A 1 230 ? -1.293 3.155 15.871 1.00 98.00 230 ASP A N 1
ATOM 1784 C CA . ASP A 1 230 ? -2.649 3.696 15.888 1.00 98.00 230 ASP A CA 1
ATOM 1785 C C . ASP A 1 230 ? -3.640 2.741 16.592 1.00 98.00 230 ASP A C 1
ATOM 1787 O O . ASP A 1 230 ? -4.426 3.143 17.456 1.00 98.00 230 ASP A O 1
ATOM 1791 N N . ARG A 1 231 ? -3.526 1.429 16.339 1.00 97.44 231 ARG A N 1
ATOM 1792 C CA . ARG A 1 231 ? -4.287 0.400 17.068 1.00 97.44 231 ARG A CA 1
ATOM 1793 C C . ARG A 1 231 ? -3.955 0.369 18.563 1.00 97.44 231 ARG A C 1
ATOM 1795 O O . ARG A 1 231 ? -4.869 0.225 19.375 1.00 97.44 231 ARG A O 1
ATOM 1802 N N . GLN A 1 232 ? -2.681 0.488 18.940 1.00 97.38 232 GLN A N 1
ATOM 1803 C CA . GLN A 1 232 ? -2.265 0.560 20.348 1.00 97.38 232 GLN A CA 1
ATOM 1804 C C . GLN A 1 232 ? -2.846 1.798 21.035 1.00 97.38 232 GLN A C 1
ATOM 1806 O O . GLN A 1 232 ? -3.448 1.677 22.100 1.00 97.38 232 GLN A O 1
ATOM 1811 N N . THR A 1 233 ? -2.749 2.963 20.398 1.00 98.31 233 THR A N 1
ATOM 1812 C CA . THR A 1 233 ? -3.312 4.222 20.896 1.00 98.31 233 THR A CA 1
ATOM 1813 C C . THR A 1 233 ? -4.814 4.101 21.145 1.00 98.31 233 THR A C 1
ATOM 1815 O O . THR A 1 233 ? -5.279 4.408 22.241 1.00 98.31 233 THR A O 1
ATOM 1818 N N . ARG A 1 234 ? -5.580 3.554 20.189 1.00 97.94 234 ARG A N 1
ATOM 1819 C CA . ARG A 1 234 ? -7.019 3.298 20.382 1.00 97.94 234 ARG A CA 1
ATOM 1820 C C . ARG A 1 234 ? -7.314 2.392 21.575 1.00 97.94 234 ARG A C 1
ATOM 1822 O O . ARG A 1 234 ? -8.256 2.663 22.320 1.00 97.94 234 ARG A O 1
ATOM 1829 N N . LYS A 1 235 ? -6.521 1.335 21.779 1.00 97.31 235 LYS A N 1
ATOM 1830 C CA . LYS A 1 235 ? -6.666 0.457 22.950 1.00 97.31 235 LYS A CA 1
ATOM 1831 C C . LYS A 1 235 ? -6.418 1.215 24.249 1.00 97.31 235 LYS A C 1
ATOM 1833 O O . LYS A 1 235 ? -7.217 1.080 25.167 1.00 97.31 235 LYS A O 1
ATOM 1838 N N . PHE A 1 236 ? -5.372 2.039 24.314 1.00 98.12 236 PHE A N 1
ATOM 1839 C CA . PHE A 1 236 ? -5.097 2.854 25.498 1.00 98.12 236 PHE A CA 1
ATOM 1840 C C . PHE A 1 236 ? -6.234 3.827 25.807 1.00 98.12 236 PHE A C 1
ATOM 1842 O O . PHE A 1 236 ? -6.663 3.887 26.955 1.00 98.12 236 PHE A O 1
ATOM 1849 N N . TYR A 1 237 ? -6.776 4.518 24.800 1.00 98.62 237 TYR A N 1
ATOM 1850 C CA . TYR A 1 237 ? -7.939 5.390 24.992 1.00 98.62 237 TYR A CA 1
ATOM 1851 C C . TYR A 1 237 ? -9.185 4.620 25.436 1.00 98.62 237 TYR A C 1
ATOM 1853 O O . TYR A 1 237 ? -9.891 5.076 26.328 1.00 98.62 237 TYR A O 1
ATOM 1861 N N . SER A 1 238 ? -9.434 3.436 24.872 1.00 96.75 238 SER A N 1
ATOM 1862 C CA . SER A 1 238 ? -10.572 2.596 25.271 1.00 96.75 238 SER A CA 1
ATOM 1863 C C . SER A 1 238 ? -10.461 2.172 26.738 1.00 96.75 238 SER A C 1
ATOM 1865 O O . SER A 1 238 ? -11.411 2.326 27.501 1.00 96.75 238 SER A O 1
ATOM 1867 N N . THR A 1 239 ? -9.281 1.704 27.158 1.00 98.06 239 THR A N 1
ATOM 1868 C CA . THR A 1 239 ? -9.016 1.340 28.557 1.00 98.06 239 THR A CA 1
ATOM 1869 C C . THR A 1 239 ? -9.113 2.552 29.479 1.00 98.06 239 THR A C 1
ATOM 1871 O O . THR A 1 239 ? -9.705 2.457 30.550 1.00 98.06 239 THR A O 1
ATOM 1874 N N . TYR A 1 240 ? -8.563 3.699 29.074 1.00 98.44 240 TYR A N 1
ATOM 1875 C CA . TYR A 1 240 ? -8.642 4.936 29.846 1.00 98.44 240 TYR A CA 1
ATOM 1876 C C . TYR A 1 240 ? -10.094 5.379 30.061 1.00 98.44 240 TYR A C 1
ATOM 1878 O O . TYR A 1 240 ? -10.477 5.652 31.196 1.00 98.44 240 TYR A O 1
ATOM 1886 N N . ASN A 1 241 ? -10.911 5.385 29.005 1.00 98.19 241 ASN A N 1
ATOM 1887 C CA . ASN A 1 241 ? -12.323 5.755 29.091 1.00 98.19 241 ASN A CA 1
ATOM 1888 C C . ASN A 1 241 ? -13.100 4.788 29.995 1.00 98.19 241 ASN A C 1
ATOM 1890 O O . ASN A 1 241 ? -13.841 5.238 30.863 1.00 98.19 241 ASN A O 1
ATOM 1894 N N . ALA A 1 242 ? -12.861 3.476 29.879 1.00 97.06 242 ALA A N 1
ATOM 1895 C CA . ALA A 1 242 ? -13.481 2.487 30.761 1.00 97.06 242 ALA A CA 1
ATOM 1896 C C . ALA A 1 242 ? -13.103 2.710 32.238 1.00 97.06 242 ALA A C 1
ATOM 1898 O O . ALA A 1 242 ? -13.961 2.683 33.119 1.00 97.06 242 ALA A O 1
ATOM 1899 N N . LEU A 1 243 ? -11.824 2.979 32.525 1.00 98.25 243 LEU A N 1
ATOM 1900 C CA . LEU A 1 243 ? -11.365 3.293 33.883 1.00 98.25 243 LEU A CA 1
ATOM 1901 C C . LEU A 1 243 ? -11.959 4.605 34.408 1.00 98.25 243 LEU A C 1
ATOM 1903 O O . LEU A 1 243 ? -12.273 4.702 35.596 1.00 98.25 243 LEU A O 1
ATOM 1907 N N . LEU A 1 244 ? -12.126 5.607 33.543 1.00 98.44 244 LEU A N 1
ATOM 1908 C CA . LEU A 1 244 ? -12.755 6.875 33.895 1.00 98.44 244 LEU A CA 1
ATOM 1909 C C . LEU A 1 244 ? -14.229 6.675 34.270 1.00 98.44 244 LEU A C 1
ATOM 1911 O O . LEU A 1 244 ? -14.653 7.156 35.319 1.00 98.44 244 LEU A O 1
ATOM 1915 N N . GLU A 1 245 ? -14.980 5.906 33.481 1.00 96.69 245 GLU A N 1
ATOM 1916 C CA . GLU A 1 245 ? -16.374 5.561 33.780 1.00 96.69 245 GLU A CA 1
ATOM 1917 C C . GLU A 1 245 ? -16.503 4.793 35.103 1.00 96.69 245 GLU A C 1
ATOM 1919 O O . GLU A 1 245 ? -17.361 5.120 35.927 1.00 96.69 245 GLU A O 1
ATOM 1924 N N . ILE A 1 246 ? -15.617 3.820 35.355 1.00 97.12 246 ILE A N 1
ATOM 1925 C CA . ILE A 1 246 ? -15.571 3.088 36.631 1.00 97.12 246 ILE A CA 1
ATOM 1926 C C . ILE A 1 246 ? -15.316 4.059 37.787 1.00 97.12 246 ILE A C 1
ATOM 1928 O O . ILE A 1 246 ? -16.055 4.045 38.771 1.00 97.12 246 ILE A O 1
ATOM 1932 N N . LYS A 1 247 ? -14.320 4.944 37.664 1.00 98.31 247 LYS A N 1
ATOM 1933 C CA . LYS A 1 247 ? -14.018 5.957 38.684 1.00 98.31 247 LYS A CA 1
ATOM 1934 C C . LYS A 1 247 ? -15.232 6.843 38.968 1.00 98.31 247 LYS A C 1
ATOM 1936 O O . LYS A 1 247 ? -15.532 7.112 40.129 1.00 98.31 247 LYS A O 1
ATOM 1941 N N . GLU A 1 248 ? -15.938 7.303 37.940 1.00 97.69 248 GLU A N 1
ATOM 1942 C CA . GLU A 1 248 ? -17.142 8.118 38.115 1.00 97.69 248 GLU A CA 1
ATOM 1943 C C . GLU A 1 248 ? -18.276 7.364 38.817 1.00 97.69 248 GLU A C 1
ATOM 1945 O O . GLU A 1 248 ? -18.991 7.955 39.629 1.00 97.69 248 GLU A O 1
ATOM 1950 N N . LEU A 1 249 ? -18.465 6.077 38.513 1.00 95.44 249 LEU A N 1
ATOM 1951 C CA . LEU A 1 249 ? -19.448 5.235 39.198 1.00 95.44 249 LEU A CA 1
ATOM 1952 C C . LEU A 1 249 ? -19.069 5.018 40.668 1.00 95.44 249 LEU A C 1
ATOM 1954 O O . LEU A 1 249 ? -19.928 5.181 41.531 1.00 95.44 249 LEU A O 1
ATOM 1958 N N . MET A 1 250 ? -17.793 4.761 40.960 1.00 98.12 250 MET A N 1
ATOM 1959 C CA . MET A 1 250 ? -17.293 4.641 42.335 1.00 98.12 250 MET A CA 1
ATOM 1960 C C . MET A 1 250 ? -17.480 5.940 43.130 1.00 98.12 250 MET A C 1
ATOM 1962 O O . MET A 1 250 ? -17.888 5.907 44.287 1.00 98.12 250 MET A O 1
ATOM 1966 N N . LEU A 1 251 ? -17.242 7.107 42.520 1.00 98.19 251 LEU A N 1
ATOM 1967 C CA . LEU A 1 251 ? -17.502 8.396 43.172 1.00 98.19 251 LEU A CA 1
ATOM 1968 C C . LEU A 1 251 ? -18.993 8.587 43.483 1.00 98.19 251 LEU A C 1
ATOM 1970 O O . LEU A 1 251 ? -19.330 9.052 44.569 1.00 98.19 251 LEU A O 1
ATOM 1974 N N . LYS A 1 252 ? -19.886 8.188 42.567 1.00 95.69 252 LYS A N 1
ATOM 1975 C CA . LYS A 1 252 ? -21.343 8.223 42.794 1.00 95.69 252 LYS A CA 1
ATOM 1976 C C . LYS A 1 252 ? -21.757 7.297 43.941 1.00 95.69 252 LYS A C 1
ATOM 1978 O O . LYS A 1 252 ? -22.605 7.683 44.740 1.00 95.69 252 LYS A O 1
ATOM 1983 N N . GLU A 1 253 ? -21.145 6.119 44.052 1.00 95.62 253 GLU A N 1
ATOM 1984 C CA . GLU A 1 253 ? -21.365 5.188 45.164 1.00 95.62 253 GLU A CA 1
ATOM 1985 C C . GLU A 1 253 ? -20.910 5.785 46.501 1.00 95.62 253 GLU A C 1
ATOM 1987 O O . GLU A 1 253 ? -21.683 5.803 47.456 1.00 95.62 253 GLU A O 1
ATOM 1992 N N . ILE A 1 254 ? -19.708 6.367 46.559 1.00 97.69 254 ILE A N 1
ATOM 1993 C CA . ILE A 1 254 ? -19.204 7.042 47.765 1.00 97.69 254 ILE A CA 1
ATOM 1994 C C . ILE A 1 254 ? -20.136 8.188 48.178 1.00 97.69 254 ILE A C 1
ATOM 1996 O O . ILE A 1 254 ? -20.494 8.304 49.351 1.00 97.69 254 ILE A O 1
ATOM 2000 N N . SER A 1 255 ? -20.567 9.030 47.231 1.00 96.88 255 SER A N 1
ATOM 2001 C CA . SER A 1 255 ? -21.524 10.108 47.507 1.00 96.88 255 SER A CA 1
ATOM 2002 C C . SER A 1 255 ? -22.856 9.580 48.043 1.00 96.88 255 SER A C 1
ATOM 2004 O O . SER A 1 255 ? -23.404 10.164 48.977 1.00 96.88 255 SER A O 1
ATOM 2006 N N . LEU A 1 256 ? -23.359 8.470 47.494 1.00 94.94 256 LEU A N 1
ATOM 2007 C CA . LEU A 1 256 ? -24.581 7.825 47.966 1.00 94.94 256 LEU A CA 1
ATOM 2008 C C . LEU A 1 256 ? -24.419 7.283 49.393 1.00 94.94 256 LEU A C 1
ATOM 2010 O O . LEU A 1 256 ? -25.259 7.561 50.245 1.00 94.94 256 LEU A O 1
ATOM 2014 N N . LEU A 1 257 ? -23.330 6.567 49.678 1.00 96.06 257 LEU A N 1
ATOM 2015 C CA . LEU A 1 257 ? -23.046 6.026 51.011 1.00 96.06 257 LEU A CA 1
ATOM 2016 C C . LEU A 1 257 ? -22.909 7.136 52.058 1.00 96.06 257 LEU A C 1
ATOM 2018 O O . LEU A 1 257 ? -23.493 7.039 53.137 1.00 96.06 257 LEU A O 1
ATOM 2022 N N . ASN A 1 258 ? -22.214 8.226 51.724 1.00 96.31 258 ASN A N 1
ATOM 2023 C CA . ASN A 1 258 ? -22.104 9.396 52.597 1.00 96.31 258 ASN A CA 1
ATOM 2024 C C . ASN A 1 258 ? -23.470 10.050 52.850 1.00 96.31 258 ASN A C 1
ATOM 2026 O O . ASN A 1 258 ? -23.774 10.429 53.981 1.00 96.31 258 ASN A O 1
ATOM 2030 N N . SER A 1 259 ? -24.307 10.154 51.813 1.00 94.31 259 SER A N 1
ATOM 2031 C CA . SER A 1 259 ? -25.664 10.697 51.919 1.00 94.31 259 SER A CA 1
ATOM 2032 C C . SER A 1 259 ? -26.558 9.836 52.815 1.00 94.31 259 SER A C 1
ATOM 2034 O O . SER A 1 259 ? -27.284 10.383 53.646 1.00 94.31 259 SER A O 1
ATOM 2036 N N . ILE A 1 260 ? -26.469 8.507 52.700 1.00 92.75 260 ILE A N 1
ATOM 2037 C CA . ILE A 1 260 ? -27.178 7.568 53.577 1.00 92.75 260 ILE A CA 1
ATOM 2038 C C . ILE A 1 260 ? -26.688 7.732 55.015 1.00 92.75 260 ILE A C 1
ATOM 2040 O O . ILE A 1 260 ? -27.502 7.928 55.911 1.00 92.75 260 ILE A O 1
ATOM 2044 N N . ASN A 1 261 ? -25.371 7.721 55.239 1.00 93.50 261 ASN A N 1
ATOM 2045 C CA . ASN A 1 261 ? -24.788 7.830 56.575 1.00 93.50 261 ASN A CA 1
ATOM 2046 C C . ASN A 1 261 ? -25.185 9.138 57.282 1.00 93.50 261 ASN A C 1
ATOM 2048 O O . ASN A 1 261 ? -25.530 9.117 58.460 1.00 93.50 261 ASN A O 1
ATOM 2052 N N . SER A 1 262 ? -25.195 10.262 56.556 1.00 92.81 262 SER A N 1
ATOM 2053 C CA . SER A 1 262 ? -25.595 11.562 57.109 1.00 92.81 262 SER A CA 1
ATOM 2054 C C . SER A 1 262 ? -27.077 11.627 57.481 1.00 92.81 262 SER A C 1
ATOM 2056 O O . SER A 1 262 ? -27.419 12.324 58.427 1.00 92.81 262 SER A O 1
ATOM 2058 N N . GLN A 1 263 ? -27.954 10.950 56.736 1.00 90.81 263 GLN A N 1
ATOM 2059 C CA . GLN A 1 263 ? -29.405 10.997 56.960 1.00 90.81 263 GLN A CA 1
ATOM 2060 C C . GLN A 1 263 ? -29.902 9.904 57.912 1.00 90.81 263 GLN A C 1
ATOM 2062 O O . GLN A 1 263 ? -31.032 9.970 58.390 1.00 90.81 263 GLN A O 1
ATOM 2067 N N . PHE A 1 264 ? -29.082 8.887 58.187 1.00 91.88 264 PHE A N 1
ATOM 2068 C CA . PHE A 1 264 ? -29.511 7.674 58.876 1.00 91.88 264 PHE A CA 1
ATOM 2069 C C . PHE A 1 264 ? -30.023 7.929 60.299 1.00 91.88 264 PHE A C 1
ATOM 2071 O O . PHE A 1 264 ? -31.099 7.450 60.654 1.00 91.88 264 PHE A O 1
ATOM 2078 N N . GLN A 1 265 ? -29.276 8.695 61.102 1.00 92.25 265 GLN A N 1
ATOM 2079 C CA . GLN A 1 265 ? -29.622 8.954 62.507 1.00 92.25 265 GLN A CA 1
ATOM 2080 C C . GLN A 1 265 ? -30.927 9.754 62.639 1.00 92.25 265 GLN A C 1
ATOM 2082 O O . GLN A 1 265 ? -31.798 9.394 63.428 1.00 92.25 265 GLN A O 1
ATOM 2087 N N . ASP A 1 266 ? -31.107 10.779 61.807 1.00 89.25 266 ASP A N 1
ATOM 2088 C CA . ASP A 1 266 ? -32.315 11.611 61.820 1.00 89.25 266 ASP A CA 1
ATOM 2089 C C . ASP A 1 266 ? -33.536 10.850 61.284 1.00 89.25 266 ASP A C 1
ATOM 2091 O O . ASP A 1 266 ? -34.646 10.970 61.810 1.00 89.25 266 ASP A O 1
ATOM 2095 N N . ALA A 1 267 ? -33.339 10.028 60.250 1.00 92.44 267 ALA A N 1
ATOM 2096 C CA . ALA A 1 267 ? -34.407 9.228 59.668 1.00 92.44 267 ALA A CA 1
ATOM 2097 C C . ALA A 1 267 ? -34.891 8.132 60.627 1.00 92.44 267 ALA A C 1
ATOM 2099 O O . ALA A 1 267 ? -36.097 7.920 60.739 1.00 92.44 267 ALA A O 1
ATOM 2100 N N . ILE A 1 268 ? -33.989 7.454 61.346 1.00 92.06 268 ILE A N 1
ATOM 2101 C CA . ILE A 1 268 ? -34.371 6.343 62.230 1.00 92.06 268 ILE A CA 1
ATOM 2102 C C . ILE A 1 268 ? -35.031 6.807 63.535 1.00 92.06 268 ILE A C 1
ATOM 2104 O O . ILE A 1 268 ? -35.788 6.039 64.130 1.00 92.06 268 ILE A O 1
ATOM 2108 N N . ALA A 1 269 ? -34.809 8.061 63.943 1.00 93.62 269 ALA A N 1
ATOM 2109 C CA . ALA A 1 269 ? -35.379 8.651 65.153 1.00 93.62 269 ALA A CA 1
ATOM 2110 C C . ALA A 1 269 ? -36.916 8.793 65.122 1.00 93.62 269 ALA A C 1
ATOM 2112 O O . ALA A 1 269 ? -37.533 8.991 66.168 1.00 93.62 269 ALA A O 1
ATOM 2113 N N . SER A 1 270 ? -37.556 8.688 63.950 1.00 94.56 270 SER A N 1
ATOM 2114 C CA . SER A 1 270 ? -39.017 8.763 63.817 1.00 94.56 270 SER A CA 1
ATOM 2115 C C . SER A 1 270 ? -39.564 7.746 62.816 1.00 94.56 270 SER A C 1
ATOM 2117 O O . SER A 1 270 ? -38.964 7.497 61.776 1.00 94.56 270 SER A O 1
ATOM 2119 N N . THR A 1 271 ? -40.760 7.207 63.068 1.00 93.44 271 THR A N 1
ATOM 2120 C CA . THR A 1 271 ? -41.423 6.265 62.144 1.00 93.44 271 THR A CA 1
ATOM 2121 C C . THR A 1 271 ? -41.674 6.881 60.762 1.00 93.44 271 THR A C 1
ATOM 2123 O O . THR A 1 271 ? -41.526 6.215 59.741 1.00 93.44 271 THR A O 1
ATOM 2126 N N . ALA A 1 272 ? -42.000 8.176 60.702 1.00 92.12 272 ALA A N 1
ATOM 2127 C CA . ALA A 1 272 ? -42.171 8.888 59.435 1.00 92.12 272 ALA A CA 1
ATOM 2128 C C . ALA A 1 272 ? -40.843 9.064 58.671 1.00 92.12 272 ALA A C 1
ATOM 2130 O O . ALA A 1 272 ? -40.827 8.979 57.444 1.00 92.12 272 ALA A O 1
ATOM 2131 N N . GLY A 1 273 ? -39.730 9.294 59.378 1.00 91.56 273 GLY A N 1
ATOM 2132 C CA . GLY A 1 273 ? -38.387 9.335 58.794 1.00 91.56 273 GLY A CA 1
ATOM 2133 C C . GLY A 1 273 ? -37.941 7.971 58.263 1.00 91.56 273 GLY A C 1
ATOM 2134 O O . GLY A 1 273 ? -37.407 7.897 57.158 1.00 91.56 273 GLY A O 1
ATOM 2135 N N . GLN A 1 274 ? -38.255 6.892 58.989 1.00 93.25 274 GLN A N 1
ATOM 2136 C CA . GLN A 1 274 ? -37.988 5.515 58.566 1.00 93.25 274 GLN A CA 1
ATOM 2137 C C . GLN A 1 274 ? -38.704 5.185 57.251 1.00 93.25 274 GLN A C 1
ATOM 2139 O O . GLN A 1 274 ? -38.070 4.685 56.325 1.00 93.25 274 GLN A O 1
ATOM 2144 N N . MET A 1 275 ? -39.992 5.530 57.133 1.00 93.56 275 MET A N 1
ATOM 2145 C CA . MET A 1 275 ? -40.762 5.327 55.899 1.00 93.56 275 MET A CA 1
ATOM 2146 C C . MET A 1 275 ? -40.144 6.090 54.714 1.00 93.56 275 MET A C 1
ATOM 2148 O O . MET A 1 275 ? -39.912 5.510 53.658 1.00 93.56 275 MET A O 1
ATOM 2152 N N . LYS A 1 276 ? -39.780 7.368 54.904 1.00 92.38 276 LYS A N 1
ATOM 2153 C CA . LYS A 1 276 ? -39.145 8.187 53.854 1.00 92.38 276 LYS A CA 1
ATOM 2154 C C . LYS A 1 276 ? -37.793 7.633 53.401 1.00 92.38 276 LYS A C 1
ATOM 2156 O O . LYS A 1 276 ? -37.482 7.680 52.211 1.00 92.38 276 LYS A O 1
ATOM 2161 N N . LEU A 1 277 ? -36.981 7.129 54.333 1.00 91.50 277 LEU A N 1
ATOM 2162 C CA . LEU A 1 277 ? -35.703 6.501 54.004 1.00 91.50 277 LEU A CA 1
ATOM 2163 C C . LEU A 1 277 ? -35.918 5.251 53.143 1.00 91.50 277 LEU A C 1
ATOM 2165 O O . LEU A 1 277 ? -35.246 5.114 52.120 1.00 91.50 277 LEU A O 1
ATOM 2169 N N . ILE A 1 278 ? -36.884 4.400 53.508 1.00 93.00 278 ILE A N 1
ATOM 2170 C CA . ILE A 1 278 ? -37.267 3.212 52.731 1.00 93.00 278 ILE A CA 1
ATOM 2171 C C . ILE A 1 278 ? -37.715 3.611 51.319 1.00 93.00 278 ILE A C 1
ATOM 2173 O O . ILE A 1 278 ? -37.144 3.112 50.348 1.00 93.00 278 ILE A O 1
ATOM 2177 N N . ASP A 1 279 ? -38.643 4.565 51.195 1.00 94.25 279 ASP A N 1
ATOM 2178 C CA . ASP A 1 279 ? -39.145 5.038 49.897 1.00 94.25 279 ASP A CA 1
ATOM 2179 C C . ASP A 1 279 ? -38.004 5.589 49.016 1.00 94.25 279 ASP A C 1
ATOM 2181 O O . ASP A 1 279 ? -37.934 5.318 47.812 1.00 94.25 279 ASP A O 1
ATOM 2185 N N . SER A 1 280 ? -37.061 6.336 49.610 1.00 93.44 280 SER A N 1
ATOM 2186 C CA . SER A 1 280 ? -35.901 6.875 48.886 1.00 93.44 280 SER A CA 1
ATOM 2187 C C . SER A 1 280 ? -34.955 5.778 48.387 1.00 93.44 280 SER A C 1
ATOM 2189 O O . SER A 1 280 ? -34.522 5.814 47.231 1.00 93.44 280 SER A O 1
ATOM 2191 N N . MET A 1 281 ? -34.668 4.773 49.222 1.00 93.06 281 MET A N 1
ATOM 2192 C CA . MET A 1 281 ? -33.810 3.641 48.869 1.00 93.06 281 MET A CA 1
ATOM 2193 C C . MET A 1 281 ? -34.449 2.784 47.777 1.00 93.06 281 MET A C 1
ATOM 2195 O O . MET A 1 281 ? -33.762 2.367 46.842 1.00 93.06 281 MET A O 1
ATOM 2199 N N . GLU A 1 282 ? -35.762 2.568 47.846 1.00 96.00 282 GLU A N 1
ATOM 2200 C CA . GLU A 1 282 ? -36.507 1.857 46.812 1.00 96.00 282 GLU A CA 1
ATOM 2201 C C . GLU A 1 282 ? -36.472 2.613 45.474 1.00 96.00 282 GLU A C 1
ATOM 2203 O O . GLU A 1 282 ? -36.201 2.016 44.425 1.00 96.00 282 GLU A O 1
ATOM 2208 N N . GLY A 1 283 ? -36.633 3.940 45.505 1.00 95.75 283 GLY A N 1
ATOM 2209 C CA . GLY A 1 283 ? -36.475 4.803 44.334 1.00 95.75 283 GLY A CA 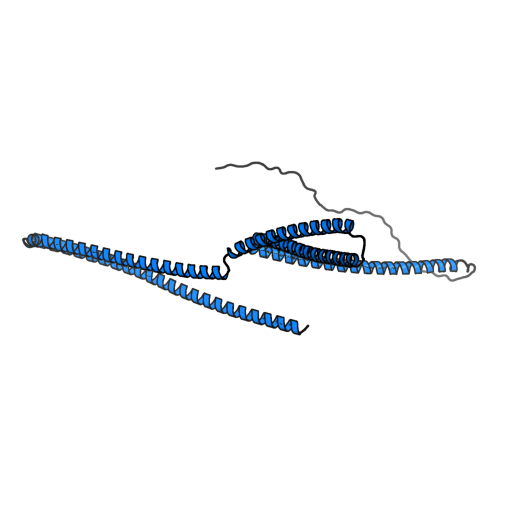1
ATOM 2210 C C . GLY A 1 283 ? -35.080 4.713 43.702 1.00 95.75 283 GLY A C 1
ATOM 2211 O O . GLY A 1 283 ? -34.961 4.544 42.484 1.00 95.75 283 GLY A O 1
ATOM 2212 N N . ILE A 1 284 ? -34.022 4.760 44.518 1.00 94.75 284 ILE A N 1
ATOM 2213 C CA . ILE A 1 284 ? -32.628 4.628 44.060 1.00 94.75 284 ILE A CA 1
ATOM 2214 C C . ILE A 1 284 ? -32.389 3.248 43.438 1.00 94.75 284 ILE A C 1
ATOM 2216 O O . ILE A 1 284 ? -31.873 3.159 42.322 1.00 94.75 284 ILE A O 1
ATOM 2220 N N . LEU A 1 285 ? -32.804 2.170 44.111 1.00 96.25 285 LEU A N 1
ATOM 2221 C CA . LEU A 1 285 ? -32.670 0.803 43.600 1.00 96.25 285 LEU A CA 1
ATOM 2222 C C . LEU A 1 285 ? -33.394 0.627 42.265 1.00 96.25 285 LEU A C 1
ATOM 2224 O O . LEU A 1 285 ? -32.850 0.015 41.342 1.00 96.25 285 LEU A O 1
ATOM 2228 N N . LYS A 1 286 ? -34.598 1.190 42.128 1.00 97.12 286 LYS A N 1
ATOM 2229 C CA . LYS A 1 286 ? -35.346 1.179 40.868 1.00 97.12 286 LYS A CA 1
ATOM 2230 C C . LYS A 1 286 ? -34.587 1.913 39.760 1.00 97.12 286 LYS A C 1
ATOM 2232 O O . LYS A 1 286 ? -34.474 1.381 38.657 1.00 97.12 286 LYS A O 1
ATOM 2237 N N . GLY A 1 287 ? -34.016 3.083 40.054 1.00 95.88 287 GLY A N 1
ATOM 2238 C CA . GLY A 1 287 ? -33.193 3.841 39.107 1.00 95.88 287 GLY A CA 1
ATOM 2239 C C . GLY A 1 287 ? -31.935 3.086 38.659 1.00 95.88 287 GLY A C 1
ATOM 2240 O O . GLY A 1 287 ? -31.626 3.052 37.466 1.00 95.88 287 GLY A O 1
ATOM 2241 N N . ILE A 1 288 ? -31.242 2.418 39.589 1.00 94.88 288 ILE A N 1
ATOM 2242 C CA . ILE A 1 288 ? -30.066 1.584 39.287 1.00 94.88 288 ILE A CA 1
ATOM 2243 C C . ILE A 1 288 ? -30.457 0.410 38.382 1.00 94.88 288 ILE A C 1
ATOM 2245 O O . ILE A 1 288 ? -29.815 0.204 37.352 1.00 94.88 288 ILE A O 1
ATOM 2249 N N . LYS A 1 289 ? -31.538 -0.314 38.710 1.00 96.75 289 LYS A N 1
ATOM 2250 C CA . LYS A 1 289 ? -32.043 -1.431 37.890 1.00 96.75 289 LYS A CA 1
ATOM 2251 C C . LYS A 1 289 ? -32.376 -0.987 36.464 1.00 96.75 289 LYS A C 1
ATOM 2253 O O . LYS A 1 289 ? -31.936 -1.626 35.514 1.00 96.75 289 LYS A O 1
ATOM 2258 N N . GLN A 1 290 ? -33.072 0.141 36.307 1.00 97.00 290 GLN A N 1
ATOM 2259 C CA . GLN A 1 290 ? -33.405 0.694 34.989 1.00 97.00 290 GLN A CA 1
ATOM 2260 C C . GLN A 1 290 ? -32.161 1.081 34.178 1.00 97.00 290 GLN A C 1
ATOM 2262 O O . GLN A 1 290 ? -32.113 0.867 32.967 1.00 97.00 290 GLN A O 1
ATOM 2267 N N . LYS A 1 291 ? -31.143 1.667 34.821 1.00 94.75 291 LYS A N 1
ATOM 2268 C CA . LYS A 1 291 ? -29.893 2.023 34.136 1.00 94.75 291 LYS A CA 1
ATOM 2269 C C . LYS A 1 291 ? -29.118 0.780 33.696 1.00 94.75 291 LYS A C 1
ATOM 2271 O O . LYS A 1 291 ? -28.587 0.769 32.587 1.00 94.75 291 LYS A O 1
ATOM 2276 N N . LEU A 1 292 ? -29.076 -0.247 34.542 1.00 96.44 292 LEU A N 1
ATOM 2277 C CA . LEU A 1 292 ? -28.429 -1.522 34.239 1.00 96.44 292 LEU A CA 1
ATOM 2278 C C . LEU A 1 292 ? -29.104 -2.206 33.047 1.00 96.44 292 LEU A C 1
ATOM 2280 O O . LEU A 1 292 ? -28.419 -2.596 32.109 1.00 96.44 292 LEU A O 1
ATOM 2284 N N . GLU A 1 293 ? -30.436 -2.262 33.027 1.00 97.25 293 GLU A N 1
ATOM 2285 C CA . GLU A 1 293 ? -31.198 -2.823 31.907 1.00 97.25 293 GLU A CA 1
ATOM 2286 C C . GLU A 1 293 ? -30.909 -2.091 30.587 1.00 97.25 293 GLU A C 1
ATOM 2288 O O . GLU A 1 293 ? -30.602 -2.726 29.579 1.00 97.25 293 GLU A O 1
ATOM 2293 N N . LYS A 1 294 ? -30.907 -0.750 30.592 1.00 96.94 294 LYS A N 1
ATOM 2294 C CA . LYS A 1 294 ? -30.548 0.044 29.402 1.00 96.94 294 LYS A CA 1
ATOM 2295 C C . LYS A 1 294 ? -29.134 -0.262 28.903 1.00 96.94 294 LYS A C 1
ATOM 2297 O O . LYS A 1 294 ? -28.927 -0.387 27.698 1.00 96.94 294 LYS A O 1
ATOM 2302 N N . MET A 1 295 ? -28.172 -0.390 29.816 1.00 95.12 295 MET A N 1
ATOM 2303 C CA . MET A 1 295 ? -26.787 -0.723 29.474 1.00 95.12 295 MET A CA 1
ATOM 2304 C C . MET A 1 295 ? -26.668 -2.145 28.908 1.00 95.12 295 MET A C 1
ATOM 2306 O O . MET A 1 295 ? -25.977 -2.348 27.915 1.00 95.12 295 MET A O 1
ATOM 2310 N N . GLN A 1 296 ? -27.388 -3.111 29.484 1.00 96.88 296 GLN A N 1
ATOM 2311 C CA . GLN A 1 296 ? -27.442 -4.498 29.015 1.00 96.88 296 GLN A CA 1
ATOM 2312 C C . GLN A 1 296 ? -27.974 -4.588 27.576 1.00 96.88 296 GLN A C 1
ATOM 2314 O O . GLN A 1 296 ? -27.407 -5.299 26.746 1.00 96.88 296 GLN A O 1
ATOM 2319 N N . VAL A 1 297 ? -29.044 -3.847 27.270 1.00 97.00 297 VAL A N 1
ATOM 2320 C CA . VAL A 1 297 ? -29.626 -3.791 25.921 1.00 97.00 297 VAL A CA 1
ATOM 2321 C C . VAL A 1 297 ? -28.644 -3.169 24.925 1.00 97.00 297 VAL A C 1
ATOM 2323 O O . VAL A 1 297 ? -28.462 -3.715 23.837 1.00 97.00 297 VAL A O 1
ATOM 2326 N N . GLY A 1 298 ? -27.975 -2.072 25.301 1.00 96.06 298 GLY A N 1
ATOM 2327 C CA . GLY A 1 298 ? -26.934 -1.447 24.478 1.00 96.06 298 GLY A CA 1
ATOM 2328 C C . GLY A 1 298 ? -25.779 -2.405 24.177 1.00 96.06 298 GLY A C 1
ATOM 2329 O O . GLY A 1 298 ? -25.436 -2.608 23.016 1.00 96.06 298 GLY A O 1
ATOM 2330 N N . LEU A 1 299 ? -25.270 -3.095 25.202 1.00 95.75 299 LEU A N 1
ATOM 2331 C CA . LEU A 1 299 ? -24.216 -4.100 25.055 1.00 95.75 299 LEU A CA 1
ATOM 2332 C C . LEU A 1 299 ? -24.618 -5.220 24.086 1.00 95.75 299 LEU A C 1
ATOM 2334 O O . LEU A 1 299 ? -23.819 -5.640 23.253 1.00 95.75 299 LEU A O 1
ATOM 2338 N N . GLN A 1 300 ? -25.861 -5.702 24.164 1.00 97.00 300 GLN A N 1
ATOM 2339 C CA . GLN A 1 300 ? -26.349 -6.739 23.257 1.00 97.00 300 GLN A CA 1
ATOM 2340 C C . GLN A 1 300 ? -26.466 -6.235 21.808 1.00 97.00 300 GLN A C 1
ATOM 2342 O O . GLN A 1 300 ? -26.224 -7.003 20.874 1.00 97.00 300 GLN A O 1
ATOM 2347 N N . ALA A 1 301 ? -26.839 -4.969 21.603 1.00 96.69 301 ALA A N 1
ATOM 2348 C CA . ALA A 1 301 ? -26.880 -4.357 20.277 1.00 96.69 301 ALA A CA 1
ATOM 2349 C C . ALA A 1 301 ? -25.470 -4.220 19.678 1.00 96.69 301 ALA A C 1
ATOM 2351 O O . ALA A 1 301 ? -25.246 -4.662 18.550 1.00 96.69 301 ALA A O 1
ATOM 2352 N N . ASP A 1 302 ? -24.511 -3.713 20.454 1.00 94.94 302 ASP A N 1
ATOM 2353 C CA . ASP A 1 302 ? -23.113 -3.575 20.031 1.00 94.94 302 ASP A CA 1
ATOM 2354 C C . ASP A 1 302 ? -22.469 -4.934 19.746 1.00 94.94 302 ASP A C 1
ATOM 2356 O O . ASP A 1 302 ? -21.764 -5.096 18.748 1.00 94.94 302 ASP A O 1
ATOM 2360 N N . GLN A 1 303 ? -22.765 -5.948 20.564 1.00 97.19 303 GLN A N 1
ATOM 2361 C CA . GLN A 1 303 ? -22.288 -7.312 20.344 1.00 97.19 303 GLN A CA 1
ATOM 2362 C C . GLN A 1 303 ? -22.765 -7.864 18.994 1.00 97.19 303 GLN A C 1
ATOM 2364 O O . GLN A 1 303 ? -21.960 -8.403 18.237 1.00 97.19 303 GLN A O 1
ATOM 2369 N N . LYS A 1 304 ? -24.042 -7.663 18.643 1.00 96.94 304 L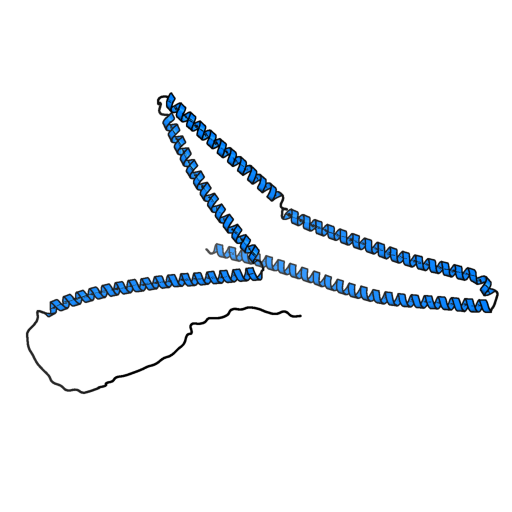YS A N 1
ATOM 2370 C CA . LYS A 1 304 ? -24.573 -8.067 17.331 1.00 96.94 304 LYS A CA 1
ATOM 2371 C C . LYS A 1 304 ? -23.853 -7.353 16.189 1.00 96.94 304 LYS A C 1
ATOM 2373 O O . LYS A 1 304 ? -23.513 -7.986 15.193 1.00 96.94 304 LYS A O 1
ATOM 2378 N N . ILE A 1 305 ? -23.581 -6.055 16.326 1.00 96.88 305 ILE A N 1
ATOM 2379 C CA . ILE A 1 305 ? -22.822 -5.297 15.320 1.00 96.88 305 ILE A CA 1
ATOM 2380 C C . ILE A 1 305 ? -21.410 -5.881 15.174 1.00 96.88 305 ILE A C 1
ATOM 2382 O O . ILE A 1 305 ? -20.978 -6.170 14.058 1.00 96.88 305 ILE A O 1
ATOM 2386 N N . CYS A 1 306 ? -20.712 -6.131 16.283 1.00 95.75 306 CYS A N 1
ATOM 2387 C CA . CYS A 1 306 ? -19.391 -6.759 16.283 1.00 95.75 306 CYS A CA 1
ATOM 2388 C C . CYS A 1 306 ? -19.391 -8.135 15.604 1.00 95.75 306 CYS A C 1
ATOM 2390 O O . CYS A 1 306 ? -18.487 -8.427 14.820 1.00 95.75 306 CYS A O 1
ATOM 2392 N N . ASP A 1 307 ? -20.394 -8.967 15.879 1.00 96.81 307 ASP A N 1
ATOM 2393 C CA . ASP A 1 307 ? -20.503 -10.307 15.303 1.00 96.81 307 ASP A CA 1
ATOM 2394 C C . ASP A 1 307 ? -20.753 -10.241 13.791 1.00 96.81 307 ASP A C 1
ATOM 2396 O O . ASP A 1 307 ? -20.013 -10.860 13.026 1.00 96.81 307 ASP A O 1
ATOM 2400 N N . THR A 1 308 ? -21.676 -9.383 13.340 1.00 97.62 308 THR A N 1
ATOM 2401 C CA . THR A 1 308 ? -21.912 -9.171 11.898 1.00 97.62 308 THR A CA 1
ATOM 2402 C C . THR A 1 308 ? -20.675 -8.633 11.173 1.00 97.62 308 THR A C 1
ATOM 2404 O O . THR A 1 308 ? -20.379 -9.038 10.047 1.00 97.62 308 THR A O 1
ATOM 2407 N N . LEU A 1 309 ? -19.908 -7.739 11.806 1.00 97.50 309 LEU A N 1
ATOM 2408 C CA . LEU A 1 309 ? -18.673 -7.219 11.226 1.00 97.50 309 LEU A CA 1
ATOM 2409 C C . LEU A 1 309 ? -17.586 -8.301 11.160 1.00 97.50 309 LEU A C 1
ATOM 2411 O O . LEU A 1 309 ? -16.858 -8.378 10.169 1.00 97.50 309 LEU A O 1
ATOM 2415 N N . ARG A 1 310 ? -17.496 -9.161 12.182 1.00 96.94 310 ARG A N 1
ATOM 2416 C CA . ARG A 1 310 ? -16.568 -10.298 12.206 1.00 96.94 310 ARG A CA 1
ATOM 2417 C C . ARG A 1 310 ? -16.886 -11.293 11.093 1.00 96.94 310 ARG A C 1
ATOM 2419 O O . ARG A 1 310 ? -15.964 -11.726 10.407 1.00 96.94 310 ARG A O 1
ATOM 2426 N N . GLU A 1 311 ? -18.158 -11.613 10.877 1.00 97.81 311 GLU A N 1
ATOM 2427 C CA . GLU A 1 311 ? -18.600 -12.481 9.778 1.00 97.81 311 GLU A CA 1
ATOM 2428 C C . GLU A 1 311 ? -18.215 -11.904 8.411 1.00 97.81 311 GLU A C 1
ATOM 2430 O O . GLU A 1 311 ? -17.597 -12.597 7.601 1.00 97.81 311 GLU A O 1
ATOM 2435 N N . ARG A 1 312 ? -18.484 -10.610 8.179 1.00 97.75 312 ARG A N 1
ATOM 2436 C CA . ARG A 1 312 ? -18.078 -9.919 6.942 1.00 97.75 312 ARG A CA 1
ATOM 2437 C C . ARG A 1 312 ? -16.567 -9.940 6.732 1.00 97.75 312 ARG A C 1
ATOM 2439 O O . ARG A 1 312 ? -16.111 -10.165 5.615 1.00 97.75 312 ARG A O 1
ATOM 2446 N N . TYR A 1 313 ? -15.790 -9.722 7.792 1.00 96.94 313 TYR A N 1
ATOM 2447 C CA . TYR A 1 313 ? -14.332 -9.789 7.724 1.00 96.94 313 TYR A CA 1
ATOM 2448 C C . TYR A 1 313 ? -13.844 -11.193 7.346 1.00 96.94 313 TYR A C 1
ATOM 2450 O O . TYR A 1 313 ? -13.006 -11.332 6.458 1.00 96.94 313 TYR A O 1
ATOM 2458 N N . VAL A 1 314 ? -14.387 -12.240 7.975 1.00 97.81 314 VAL A N 1
ATOM 2459 C CA . VAL A 1 314 ? -14.032 -13.633 7.663 1.00 97.81 314 VAL A CA 1
ATOM 2460 C C . VAL A 1 314 ? -14.372 -13.977 6.210 1.00 97.81 314 VAL A C 1
ATOM 2462 O O . VAL A 1 314 ? -13.539 -14.579 5.531 1.00 97.81 314 VAL A O 1
ATOM 2465 N N . ALA A 1 315 ? -15.538 -13.551 5.715 1.00 97.56 315 ALA A N 1
ATOM 2466 C CA . ALA A 1 315 ? -15.930 -13.732 4.318 1.00 97.56 315 ALA A CA 1
ATOM 2467 C C . ALA A 1 315 ? -14.956 -13.029 3.356 1.00 97.56 315 ALA A C 1
ATOM 2469 O O . ALA A 1 315 ? -14.401 -13.669 2.466 1.00 97.56 315 ALA A O 1
ATOM 2470 N N . ALA A 1 316 ? -14.639 -11.754 3.599 1.00 97.50 316 ALA A N 1
ATOM 2471 C CA . ALA A 1 316 ? -13.698 -11.003 2.768 1.00 97.50 316 ALA A CA 1
ATOM 2472 C C . ALA A 1 316 ? -12.286 -11.623 2.752 1.00 97.50 316 ALA A C 1
ATOM 2474 O O . ALA A 1 316 ? -11.626 -11.661 1.713 1.00 97.50 316 ALA A O 1
ATOM 2475 N N . VAL A 1 317 ? -11.814 -12.151 3.887 1.00 97.25 317 VAL A N 1
ATOM 2476 C CA . VAL A 1 317 ? -10.531 -12.871 3.959 1.00 97.25 317 VAL A CA 1
ATOM 2477 C C . VAL A 1 317 ? -10.579 -14.177 3.160 1.00 97.25 317 VAL A C 1
ATOM 2479 O O . VAL A 1 317 ? -9.590 -14.533 2.513 1.00 97.25 317 VAL A O 1
ATOM 2482 N N . ALA A 1 318 ? -11.701 -14.901 3.183 1.00 97.25 318 ALA A N 1
ATOM 2483 C CA . ALA A 1 318 ? -11.880 -16.097 2.365 1.00 97.25 318 ALA A CA 1
ATOM 2484 C C . ALA A 1 318 ? -11.847 -15.759 0.863 1.00 97.25 318 ALA A C 1
ATOM 2486 O O . ALA A 1 318 ? -11.109 -16.405 0.115 1.00 97.25 318 ALA A O 1
ATOM 2487 N N . ASP A 1 319 ? -12.531 -14.692 0.446 1.00 96.44 319 ASP A N 1
ATOM 2488 C CA . ASP A 1 319 ? -12.539 -14.206 -0.940 1.00 96.44 319 ASP A CA 1
ATOM 2489 C C . ASP A 1 319 ? -11.148 -13.750 -1.403 1.00 96.44 319 ASP A C 1
ATOM 2491 O O . ASP A 1 319 ? -10.712 -14.065 -2.516 1.00 96.44 319 ASP A O 1
ATOM 2495 N N . GLN A 1 320 ? -10.397 -13.066 -0.534 1.00 96.56 320 GLN A N 1
ATOM 2496 C CA . GLN A 1 320 ? -9.011 -12.683 -0.806 1.00 96.56 320 GLN A CA 1
ATOM 2497 C C . GLN A 1 320 ? -8.126 -13.919 -1.027 1.00 96.56 320 GLN A C 1
ATOM 2499 O O . GLN A 1 320 ? -7.347 -13.966 -1.983 1.00 96.56 320 GLN A O 1
ATOM 2504 N N . ARG A 1 321 ? -8.248 -14.942 -0.170 1.00 96.81 321 ARG A N 1
ATOM 2505 C CA . ARG A 1 321 ? -7.502 -16.207 -0.306 1.00 96.81 321 ARG A CA 1
ATOM 2506 C C . ARG A 1 321 ? -7.871 -16.946 -1.590 1.00 96.81 321 ARG A C 1
ATOM 2508 O O . ARG A 1 321 ? -6.986 -17.481 -2.264 1.00 96.81 321 ARG A O 1
ATOM 2515 N N . HIS A 1 322 ? -9.152 -16.951 -1.949 1.00 97.38 322 HIS A N 1
ATOM 2516 C CA . HIS A 1 322 ? -9.625 -17.538 -3.196 1.00 97.38 322 HIS A CA 1
ATOM 2517 C C . HIS A 1 322 ? -9.032 -16.809 -4.414 1.00 97.38 322 HIS A C 1
ATOM 2519 O O . HIS A 1 322 ? -8.418 -17.442 -5.274 1.00 97.38 322 HIS A O 1
ATOM 2525 N N . SER A 1 323 ? -9.100 -15.476 -4.430 1.00 96.38 323 SER A N 1
ATOM 2526 C CA . SER A 1 323 ? -8.552 -14.627 -5.499 1.00 96.38 323 SER A CA 1
ATOM 2527 C C . SER A 1 323 ? -7.038 -14.791 -5.666 1.00 96.38 323 SER A C 1
ATOM 2529 O O . SER A 1 323 ? -6.534 -14.871 -6.789 1.00 96.38 323 SER A O 1
ATOM 2531 N N . PHE A 1 324 ? -6.302 -14.902 -4.556 1.00 97.19 324 PHE A N 1
ATOM 2532 C CA . PHE A 1 324 ? -4.868 -15.193 -4.576 1.00 97.19 324 PHE A CA 1
ATOM 2533 C C . PHE A 1 324 ? -4.580 -16.568 -5.191 1.00 97.19 324 PHE A C 1
ATOM 2535 O O . PHE A 1 324 ? -3.704 -16.696 -6.047 1.00 97.19 324 PHE A O 1
ATOM 2542 N N . THR A 1 325 ? -5.353 -17.587 -4.808 1.00 97.56 325 THR A N 1
ATOM 2543 C CA . THR A 1 325 ? -5.214 -18.947 -5.349 1.00 97.56 325 THR A CA 1
ATOM 2544 C C . THR A 1 325 ? -5.469 -18.973 -6.857 1.00 97.56 325 THR A C 1
ATOM 2546 O O . THR A 1 325 ? -4.676 -19.548 -7.601 1.00 97.56 325 THR A O 1
ATOM 2549 N N . MET A 1 326 ? -6.522 -18.295 -7.325 1.00 96.94 326 MET A N 1
ATOM 2550 C CA . MET A 1 326 ? -6.824 -18.159 -8.755 1.00 96.94 326 MET A CA 1
ATOM 2551 C C . MET A 1 326 ? -5.723 -17.414 -9.514 1.00 96.94 326 MET A C 1
ATOM 2553 O O . MET A 1 326 ? -5.305 -17.851 -10.585 1.00 96.94 326 MET A O 1
ATOM 2557 N N . SER A 1 327 ? -5.191 -16.332 -8.941 1.00 96.94 327 SER A N 1
ATOM 2558 C CA . SER A 1 327 ? -4.084 -15.579 -9.545 1.00 96.94 327 SER A CA 1
ATOM 2559 C C . SER A 1 327 ? -2.822 -16.434 -9.680 1.00 96.94 327 SER A C 1
ATOM 2561 O O . SER A 1 327 ? -2.168 -16.408 -10.723 1.00 96.94 327 SER A O 1
ATOM 2563 N N . LYS A 1 328 ? -2.508 -17.245 -8.661 1.00 97.31 328 LYS A N 1
ATOM 2564 C CA . LYS A 1 328 ? -1.381 -18.184 -8.692 1.00 97.31 328 LYS A CA 1
ATOM 2565 C C . LYS A 1 328 ? -1.579 -19.270 -9.753 1.00 97.31 328 LYS A C 1
ATOM 2567 O O . LYS A 1 328 ? -0.669 -19.522 -10.536 1.00 97.31 328 LYS A O 1
ATOM 2572 N N . ALA A 1 329 ? -2.773 -19.857 -9.835 1.00 97.12 329 ALA A N 1
ATOM 2573 C CA . ALA A 1 329 ? -3.096 -20.838 -10.870 1.00 97.12 329 ALA A CA 1
ATOM 2574 C C . ALA A 1 329 ? -2.939 -20.243 -12.280 1.00 97.12 329 ALA A C 1
ATOM 2576 O O . ALA A 1 329 ? -2.346 -20.862 -13.161 1.00 97.12 329 ALA A O 1
ATOM 2577 N N . LEU A 1 330 ? -3.403 -19.009 -12.489 1.00 96.75 330 LEU A N 1
ATOM 2578 C CA . LEU A 1 330 ? -3.247 -18.294 -13.753 1.00 96.75 330 LEU A CA 1
ATOM 2579 C C . LEU A 1 330 ? -1.774 -17.998 -14.079 1.00 96.75 330 LEU A C 1
ATOM 2581 O O . LEU A 1 330 ? -1.368 -18.146 -15.231 1.00 96.75 330 LEU A O 1
ATOM 2585 N N . GLN A 1 331 ? -0.958 -17.635 -13.089 1.00 97.19 331 GLN A N 1
ATOM 2586 C CA . GLN A 1 331 ? 0.486 -17.469 -13.267 1.00 97.19 331 GLN A CA 1
ATOM 2587 C C . GLN A 1 331 ? 1.158 -18.781 -13.699 1.00 97.19 331 GLN A C 1
ATOM 2589 O O . GLN A 1 331 ? 1.968 -18.779 -14.625 1.00 97.19 331 GLN A O 1
ATOM 2594 N N . GLU A 1 332 ? 0.792 -19.905 -13.082 1.00 96.88 332 GLU A N 1
ATOM 2595 C CA . GLU A 1 332 ? 1.300 -21.225 -13.463 1.00 96.88 332 GLU A CA 1
ATOM 2596 C C . GLU A 1 332 ? 0.895 -21.602 -14.895 1.00 96.88 332 GLU A C 1
ATOM 2598 O O . GLU A 1 332 ? 1.728 -22.104 -15.650 1.00 96.88 332 GLU A O 1
ATOM 2603 N N . GLN A 1 333 ? -0.348 -21.322 -15.309 1.00 95.81 333 GLN A N 1
ATOM 2604 C CA . GLN A 1 333 ? -0.788 -21.561 -16.690 1.00 95.81 333 GLN A CA 1
ATOM 2605 C C . GLN A 1 333 ? -0.061 -20.670 -17.701 1.00 95.81 333 GLN A C 1
ATOM 2607 O O . GLN A 1 333 ? 0.311 -21.148 -18.771 1.00 95.81 333 GLN A O 1
ATOM 2612 N N . ARG A 1 334 ? 0.196 -19.397 -17.367 1.00 94.06 334 ARG A N 1
ATOM 2613 C CA . ARG A 1 334 ? 1.002 -18.500 -18.212 1.00 94.06 334 ARG A CA 1
ATOM 2614 C C . ARG A 1 334 ? 2.421 -19.033 -18.390 1.00 94.06 334 ARG A C 1
ATOM 2616 O O . ARG A 1 334 ? 2.866 -19.161 -19.524 1.00 94.06 334 ARG A O 1
ATOM 2623 N N . ALA A 1 335 ? 3.072 -19.448 -17.303 1.00 96.00 335 ALA A N 1
ATOM 2624 C CA . ALA A 1 335 ? 4.409 -20.035 -17.360 1.00 96.00 335 ALA A CA 1
ATOM 2625 C C . ALA A 1 335 ? 4.447 -21.330 -18.195 1.00 96.00 335 ALA A C 1
ATOM 2627 O O . ALA A 1 335 ? 5.396 -21.562 -18.941 1.00 96.00 335 ALA A O 1
ATOM 2628 N N . ARG A 1 336 ? 3.410 -22.178 -18.105 1.00 96.62 336 ARG A N 1
ATOM 2629 C CA . ARG A 1 336 ? 3.274 -23.365 -18.969 1.00 96.62 336 ARG A CA 1
ATOM 2630 C C . ARG A 1 336 ? 3.107 -22.979 -20.441 1.00 96.62 336 ARG A C 1
ATOM 2632 O O . ARG A 1 336 ? 3.760 -23.573 -21.289 1.00 96.62 336 ARG A O 1
ATOM 2639 N N . ASN A 1 337 ? 2.270 -21.985 -20.742 1.00 95.25 337 ASN A N 1
ATOM 2640 C CA . ASN A 1 337 ? 2.042 -21.513 -22.110 1.00 95.25 337 ASN A CA 1
ATOM 2641 C C . ASN A 1 337 ? 3.320 -20.929 -22.731 1.00 95.25 337 ASN A C 1
ATOM 2643 O O . ASN A 1 337 ? 3.624 -21.221 -23.880 1.00 95.25 337 ASN A O 1
ATOM 2647 N N . GLU A 1 338 ? 4.088 -20.151 -21.965 1.00 95.44 338 GLU A N 1
ATOM 2648 C CA . GLU A 1 338 ? 5.378 -19.604 -22.401 1.00 95.44 338 GLU A CA 1
ATOM 2649 C C . GLU A 1 338 ? 6.390 -20.706 -22.727 1.00 95.44 338 GLU A C 1
ATOM 2651 O O . GLU A 1 338 ? 7.034 -20.635 -23.769 1.00 95.44 338 GLU A O 1
ATOM 2656 N N . ARG A 1 339 ? 6.483 -21.760 -21.902 1.00 95.19 339 ARG A N 1
ATOM 2657 C CA . ARG A 1 339 ? 7.343 -22.923 -22.199 1.00 95.19 339 ARG A CA 1
ATOM 2658 C C . ARG A 1 339 ? 6.948 -23.607 -23.505 1.00 95.19 339 ARG A C 1
ATOM 2660 O O . ARG A 1 339 ? 7.804 -23.798 -24.358 1.00 95.19 339 ARG A O 1
ATOM 2667 N N . LEU A 1 340 ? 5.656 -23.890 -23.685 1.00 94.75 340 LEU A N 1
ATOM 2668 C CA . LEU A 1 340 ? 5.144 -24.509 -24.912 1.00 94.75 340 LEU A CA 1
ATOM 2669 C C . LEU A 1 340 ? 5.414 -23.641 -26.149 1.00 94.75 340 LEU A C 1
ATOM 2671 O O . LEU A 1 340 ? 5.797 -24.158 -27.192 1.00 94.75 340 LEU A O 1
ATOM 2675 N N . ARG A 1 341 ? 5.251 -22.315 -26.047 1.00 93.38 341 ARG A N 1
ATOM 2676 C CA . ARG A 1 341 ? 5.586 -21.394 -27.146 1.00 93.38 341 ARG A CA 1
ATOM 2677 C C . ARG A 1 341 ? 7.066 -21.450 -27.505 1.00 93.38 341 ARG A C 1
ATOM 2679 O O . ARG A 1 341 ? 7.380 -21.456 -28.689 1.00 93.38 341 ARG A O 1
ATOM 2686 N N . SER A 1 342 ? 7.948 -21.492 -26.508 1.00 92.25 342 SER A N 1
ATOM 2687 C CA . SER A 1 342 ? 9.389 -21.624 -26.733 1.00 92.25 342 SER A CA 1
ATOM 2688 C C . SER A 1 342 ? 9.746 -22.954 -27.402 1.00 92.25 342 SER A C 1
ATOM 2690 O O . SER A 1 342 ? 10.558 -22.953 -28.319 1.00 92.25 342 SER A O 1
ATOM 2692 N N . GLU A 1 343 ? 9.109 -24.061 -27.002 1.00 93.19 343 GLU A N 1
ATOM 2693 C CA . GLU A 1 343 ? 9.303 -25.387 -27.616 1.00 93.19 343 GLU A CA 1
ATOM 2694 C C . GLU A 1 343 ? 8.874 -25.408 -29.092 1.00 93.19 343 GLU A C 1
ATOM 2696 O O . GLU A 1 343 ? 9.633 -25.865 -29.947 1.00 93.19 343 GLU A O 1
ATOM 2701 N N . VAL A 1 344 ? 7.704 -24.844 -29.413 1.00 90.75 344 VAL A N 1
ATOM 2702 C CA . VAL A 1 344 ? 7.227 -24.719 -30.803 1.00 90.75 344 VAL A CA 1
ATOM 2703 C C . VAL A 1 344 ? 8.185 -23.866 -31.641 1.00 90.75 344 VAL A C 1
ATOM 2705 O O . VAL A 1 344 ? 8.495 -24.237 -32.768 1.00 90.75 344 VAL A O 1
ATOM 2708 N N . LEU A 1 345 ? 8.695 -22.757 -31.089 1.00 87.94 345 LEU A N 1
ATOM 2709 C CA . LEU A 1 345 ? 9.663 -21.893 -31.778 1.00 87.94 345 LEU A CA 1
ATOM 2710 C C . LEU A 1 345 ? 11.007 -22.588 -32.035 1.00 87.94 345 LEU A C 1
ATOM 2712 O O . LEU A 1 345 ? 11.634 -22.340 -33.062 1.00 87.94 345 LEU A O 1
ATOM 2716 N N . SER A 1 346 ? 11.464 -23.445 -31.116 1.00 83.50 346 SER A N 1
ATOM 2717 C CA . SER A 1 346 ? 12.671 -24.247 -31.342 1.00 83.50 346 SER A CA 1
ATOM 2718 C C . SER A 1 346 ? 12.460 -25.324 -32.405 1.00 83.50 346 SER A C 1
ATOM 2720 O O . SER A 1 346 ? 13.31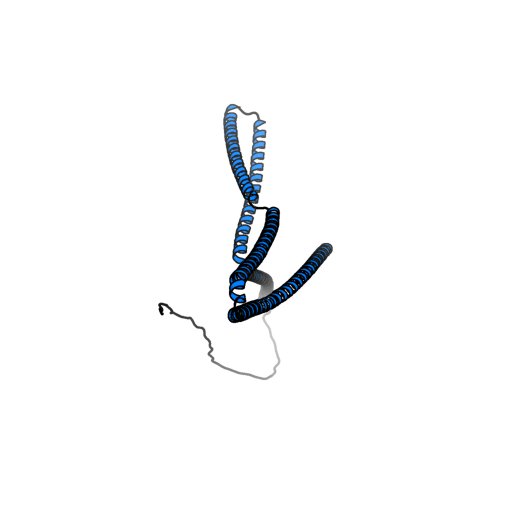3 -25.483 -33.267 1.00 83.50 346 SER A O 1
ATOM 2722 N N . GLN A 1 347 ? 11.304 -25.995 -32.411 1.00 79.94 347 GLN A N 1
ATOM 2723 C CA . GLN A 1 347 ? 10.989 -27.025 -33.407 1.00 79.94 347 GLN A CA 1
ATOM 2724 C C . GLN A 1 347 ? 10.858 -26.442 -34.819 1.00 79.94 347 GLN A C 1
ATOM 2726 O O . GLN A 1 347 ? 11.336 -27.048 -35.770 1.00 79.94 347 GLN A O 1
ATOM 2731 N N . SER A 1 348 ? 10.297 -25.236 -34.963 1.00 69.81 348 SER A N 1
ATOM 2732 C CA . SER A 1 348 ? 10.222 -24.565 -36.267 1.00 69.81 348 SER A CA 1
ATOM 2733 C C . SER A 1 348 ? 11.577 -24.120 -36.824 1.00 69.81 348 SER A C 1
ATOM 2735 O O . SER A 1 348 ? 11.680 -23.908 -38.024 1.00 69.81 348 SER A O 1
ATOM 2737 N N . ASN A 1 349 ? 12.594 -23.949 -35.973 1.00 65.50 349 ASN A N 1
ATOM 2738 C CA . ASN A 1 349 ? 13.938 -23.561 -36.407 1.00 65.50 349 ASN A CA 1
ATOM 2739 C C . ASN A 1 349 ? 14.823 -24.767 -36.766 1.00 65.50 349 ASN A C 1
ATOM 2741 O O . ASN A 1 349 ? 15.809 -24.575 -37.465 1.00 65.50 349 ASN A O 1
ATOM 2745 N N . ASP A 1 350 ? 14.485 -25.977 -36.303 1.00 59.84 350 ASP A N 1
ATOM 2746 C CA . ASP A 1 350 ? 15.203 -27.219 -36.642 1.00 59.84 350 ASP A CA 1
ATOM 2747 C C . ASP A 1 350 ? 14.694 -27.866 -37.954 1.00 59.84 350 ASP A C 1
ATOM 2749 O O . ASP A 1 350 ? 15.350 -28.755 -38.497 1.00 59.84 350 ASP A O 1
ATOM 2753 N N . GLU A 1 351 ? 13.539 -27.434 -38.483 1.00 51.62 351 GLU A N 1
ATOM 2754 C CA . GLU A 1 351 ? 12.939 -27.936 -39.738 1.00 51.62 351 GLU A CA 1
ATOM 2755 C C . GLU A 1 351 ? 13.264 -27.087 -40.993 1.00 51.62 351 GLU A C 1
ATOM 2757 O O . GLU A 1 351 ? 12.828 -27.426 -42.096 1.00 51.62 351 GLU A O 1
ATOM 2762 N N . THR A 1 352 ? 14.054 -26.019 -40.851 1.00 43.00 352 THR A N 1
ATOM 2763 C CA . THR A 1 352 ? 14.610 -25.188 -41.947 1.00 43.00 352 THR A CA 1
ATOM 2764 C C . THR A 1 352 ? 16.120 -25.258 -41.965 1.00 43.00 352 THR A C 1
ATOM 2766 O O . THR A 1 352 ? 16.687 -25.359 -43.077 1.00 43.00 352 THR A O 1
#

Foldseek 3Di:
DDDDDDDDDDDDDDDDDDDDDDDDDDDDDDDDDDDDDDDDYDDDDDDDPPPVVVVVVVVVVVVVVVVVVVVVVVVVVVVVVVVVVVVVVVVVVVVVVVVVVVVVVVCVVVVNVVVVVVVVVVVVVVVVVVVVVVVVVVVVVVVVVVVVVVVVVVVVVVVDDDDDPPVVVVVVVVVVVVVVVVVVVVVVVVVVVVVVVVVVVVVVVDDDPVNVVVVVVVVVVVVVVVVVVVVVVVVVVVVVVVVVVVVVVVVVVVVVVVVCVVLVVVLVVDPNSVVVSVVVVVVVVVVVVVVVVVVVVVVVVVVVVVVVVVVVVVVVVVVVVVVVVVVVVVVVVVVVVVVVVVVVVVVVVVVD

pLDDT: mean 82.48, std 20.39, range [29.0, 98.62]